Protein AF-A0A564XY63-F1 (afdb_monomer)

Mean predicted aligned error: 9.03 Å

Foldseek 3Di:
DDCPPQLAQAAQKWFWKWKFWPPPPVFTDTDTDIDGQPPCVVVVHDPCLSVVRGGDGAQDKDKDKDFPVVDDPSNCVVRVNPPDPDGMIMMIIHTHDIGGDDDLVRDDLVRLLVQLVVLLVQLVVCVVVVVLVRSLVSLVVNLNSCPVPCQQPNDPPDDPVSHDVSSVVSNLSSLLSNLVSLLSCLVDVDDPDDDDDDDPDDLLNSLVSSLVSLVVSCVRPVLPLSSLQSNLSSCVSVLVLVSSLVSLVSSLVSCVVVVHDSVVSVVVNVVSVVSVVVVVVVVVVVVVVVVVVVQVVCVVVCNHDPD

InterPro domains:
  IPR011990 Tetratricopeptide-like helical domain superfamily [G3DSA:1.25.40.10] (102-288)
  IPR011990 Tetratricopeptide-like helical domain superfamily [SSF48452] (103-254)
  IPR019734 Tetratricopeptide repeat [SM00028] (116-149)
  IPR019734 Tetratricopeptide repeat [SM00028] (225-258)
  IPR050754 Peptidyl-prolyl cis-trans isomerase FKBP4/5/8-like [PTHR46512] (87-283)

Nearest PDB structures (foldseek):
  8ffv-assembly1_D  TM=6.508E-01  e=4.184E-13  Homo sapiens
  1p5q-assembly1_A  TM=6.445E-01  e=3.095E-12  Homo sapiens
  1qz2-assembly1_C  TM=6.398E-01  e=1.156E-11  Homo sapiens
  1kt0-assembly1_A  TM=6.199E-01  e=7.450E-12  Homo sapiens
  1kt1-assembly1_A  TM=6.109E-01  e=1.214E-11  Saimiri boliviensis

Sequence (307 aa):
MRGVSSRVAEEFDNVMVKCAVTEPKCVTFDHNITFSVGYGNESGIPKFIDDGVIGLSPGSIKEITISINSLTADEKQFLCLEKTKESFATFVLELLQLRKLKEVWEMTEKEKISSARQCKCRGNSHLQEGKYPRALRAYKLGIQCLEGSVSVKPAKDVSISRIDPDAQQIYSNLLTNAALCLLKIASHPEKPATISTGKPVSTEKLMRHCINLCEKALELDQNNAKALYRMAQAHAQTKSYEYASLIGQKAVAVLKSKGLNPAAVEISISTWEEARRAAKREEYEHVHSAFLTRAIELRKQGRLFAN

Solvent-accessible surface area (backbone atoms only — not comparable to full-atom values): 16565 Å² total; per-residue (Å²): 142,87,77,78,73,70,70,40,40,45,78,65,20,38,37,34,32,37,42,32,47,67,33,53,80,90,41,87,38,79,47,80,46,74,46,37,34,82,44,23,67,84,75,72,39,54,66,68,61,30,65,60,45,55,66,41,33,65,76,39,74,48,78,48,76,46,54,53,83,79,52,53,72,68,50,27,56,74,61,59,47,76,85,60,89,64,63,54,36,31,35,39,39,31,31,69,43,75,44,72,68,78,54,65,89,77,45,52,74,70,51,25,47,52,50,24,49,51,21,42,53,55,15,49,52,29,48,74,72,65,41,32,71,61,14,31,52,31,15,50,54,19,41,59,39,46,61,86,30,49,37,52,56,55,58,96,91,48,73,76,85,52,51,35,70,66,45,33,50,50,48,38,49,25,30,37,51,31,25,50,26,42,54,49,42,66,77,53,65,70,77,83,73,94,67,89,88,75,79,83,78,53,63,64,62,48,30,52,52,24,36,52,29,17,50,59,29,36,76,77,37,79,76,40,39,66,27,34,38,52,32,14,51,33,30,41,76,66,69,38,23,69,62,13,36,56,38,30,52,53,19,37,54,41,25,51,76,70,76,42,88,36,61,74,55,54,53,50,33,52,54,34,54,50,52,45,53,50,53,52,46,53,52,50,50,50,52,49,52,53,50,52,53,50,51,53,52,33,38,78,69,62,73,45,75,79,132

pLDDT: mean 87.01, std 12.56, range [36.41, 98.06]

Organism: Hymenolepis diminuta (NCBI:txid6216)

Radius of gyration: 27.42 Å; Cα contacts (8 Å, |Δi|>4): 432; chains: 1; bounding box: 84×48×73 Å

Structure (mmCIF, N/CA/C/O backbone):
data_AF-A0A564XY63-F1
#
_entry.id   AF-A0A564XY63-F1
#
loop_
_atom_site.group_PDB
_atom_site.id
_atom_site.type_symbol
_atom_site.label_atom_id
_atom_site.label_alt_id
_atom_site.label_comp_id
_atom_site.label_asym_id
_atom_site.label_entity_id
_atom_site.label_seq_id
_atom_site.pdbx_PDB_ins_code
_atom_site.Cartn_x
_atom_site.Cartn_y
_atom_site.Cartn_z
_atom_site.occupancy
_atom_site.B_iso_or_equiv
_atom_site.auth_seq_id
_atom_site.auth_comp_id
_atom_site.auth_asym_id
_atom_site.auth_atom_id
_atom_site.pdbx_PDB_model_num
ATOM 1 N N . MET A 1 1 ? -9.163 -29.958 6.886 1.00 36.53 1 MET A N 1
ATOM 2 C CA . MET A 1 1 ? -8.565 -29.484 8.160 1.00 36.53 1 MET A CA 1
ATOM 3 C C . MET A 1 1 ? -7.909 -28.140 7.871 1.00 36.53 1 MET A C 1
ATOM 5 O O . MET A 1 1 ? -7.097 -28.120 6.969 1.00 36.53 1 MET A O 1
ATOM 9 N N . ARG A 1 2 ? -8.186 -26.991 8.482 1.00 38.53 2 ARG A N 1
ATOM 10 C CA . ARG A 1 2 ? -9.046 -26.537 9.583 1.00 38.53 2 ARG A CA 1
ATOM 11 C C . ARG A 1 2 ? -9.391 -25.073 9.266 1.00 38.53 2 ARG A C 1
ATOM 13 O O . ARG A 1 2 ? -8.603 -24.396 8.620 1.00 38.53 2 ARG A O 1
ATOM 20 N N . GLY A 1 3 ? -10.495 -24.595 9.809 1.00 36.41 3 GLY A N 1
ATOM 21 C CA . GLY A 1 3 ? -10.797 -23.174 9.923 1.00 36.41 3 GLY A CA 1
ATOM 22 C C . GLY A 1 3 ? -11.854 -23.014 10.996 1.00 36.41 3 GLY A C 1
ATOM 23 O O . GLY A 1 3 ? -12.955 -22.563 10.719 1.00 36.41 3 GLY A O 1
ATOM 24 N N . VAL A 1 4 ? -11.572 -23.513 12.205 1.00 42.34 4 VAL A N 1
ATOM 25 C CA . VAL A 1 4 ? -12.362 -23.108 13.370 1.00 42.34 4 VAL A CA 1
ATOM 26 C C . VAL A 1 4 ? -12.178 -21.601 13.423 1.00 42.34 4 VAL A C 1
ATOM 28 O O . VAL A 1 4 ? -11.060 -21.165 13.693 1.00 42.34 4 VAL A O 1
ATOM 31 N N . SER A 1 5 ? -13.224 -20.847 13.068 1.00 49.22 5 SER A N 1
ATOM 32 C CA . SER A 1 5 ? -13.285 -19.397 13.244 1.00 49.22 5 SER A CA 1
ATOM 33 C C . SER A 1 5 ? -12.622 -19.087 14.573 1.00 49.22 5 SER A C 1
ATOM 35 O O . SER A 1 5 ? -13.072 -19.588 15.611 1.00 49.22 5 SER A O 1
ATOM 37 N N . SER A 1 6 ? -11.501 -18.370 14.534 1.00 56.94 6 SER A N 1
ATOM 38 C CA . SER A 1 6 ? -10.774 -18.030 15.742 1.00 56.94 6 SER A CA 1
ATOM 39 C C . SER A 1 6 ? -11.778 -17.343 16.669 1.00 56.94 6 SER A C 1
ATOM 41 O O . SER A 1 6 ? -12.442 -16.377 16.298 1.00 56.94 6 SER A O 1
ATOM 43 N N . ARG A 1 7 ? -11.993 -17.901 17.866 1.00 74.12 7 ARG A N 1
ATOM 44 C CA . ARG A 1 7 ? -12.912 -17.307 18.854 1.00 74.12 7 ARG A CA 1
ATOM 45 C C . ARG A 1 7 ? -12.318 -16.050 19.492 1.00 74.12 7 ARG A C 1
ATOM 47 O O . ARG A 1 7 ? -12.871 -15.559 20.464 1.00 74.12 7 ARG A O 1
ATOM 54 N N . VAL A 1 8 ? -11.192 -15.567 18.974 1.00 88.00 8 VAL A N 1
ATOM 55 C CA . VAL A 1 8 ? -10.434 -14.442 19.503 1.00 88.00 8 VAL A CA 1
ATOM 56 C C . VAL A 1 8 ? -10.567 -13.233 18.592 1.00 88.00 8 VAL A C 1
ATOM 58 O O . VAL A 1 8 ? -10.684 -13.387 17.377 1.00 88.00 8 VAL A O 1
ATOM 61 N N . ALA A 1 9 ? -10.543 -12.042 19.175 1.00 86.25 9 ALA A N 1
ATOM 62 C CA . ALA A 1 9 ? -10.552 -10.790 18.440 1.00 86.25 9 ALA A CA 1
ATOM 63 C C . ALA A 1 9 ? -9.240 -10.606 17.662 1.00 86.25 9 ALA A C 1
ATOM 65 O O . ALA A 1 9 ? -8.145 -10.704 18.224 1.00 86.25 9 ALA A O 1
ATOM 66 N N . GLU A 1 10 ? -9.361 -10.338 16.368 1.00 85.38 10 GLU A N 1
ATOM 67 C CA . GLU A 1 10 ? -8.255 -10.047 15.461 1.00 85.38 10 GLU A CA 1
ATOM 68 C C . GLU A 1 10 ? -8.396 -8.627 14.905 1.00 85.38 10 GLU A C 1
ATOM 70 O O . GLU A 1 10 ? -9.447 -7.997 15.017 1.00 85.38 10 GLU A O 1
ATOM 75 N N . GLU A 1 11 ? -7.322 -8.107 14.309 1.00 81.50 11 GLU A N 1
ATOM 76 C CA . GLU A 1 11 ? -7.356 -6.814 13.620 1.00 81.50 11 GLU A CA 1
ATOM 77 C C . GLU A 1 11 ? -8.516 -6.791 12.603 1.00 81.50 11 GLU A C 1
ATOM 79 O O . GLU A 1 11 ? -8.729 -7.775 11.898 1.00 81.50 11 GLU A O 1
ATOM 84 N N . PHE A 1 12 ? -9.219 -5.659 12.499 1.00 78.06 12 PHE A N 1
ATOM 85 C CA . PHE A 1 12 ? -10.424 -5.411 11.687 1.00 78.06 12 PHE A CA 1
ATOM 86 C C . PHE A 1 12 ? -11.751 -5.968 12.215 1.00 78.06 12 PHE A C 1
ATOM 88 O O . PHE A 1 12 ? -12.797 -5.541 11.716 1.00 78.06 12 PHE A O 1
ATOM 95 N N . ASP A 1 13 ? -11.754 -6.840 13.224 1.00 86.81 13 ASP A N 1
ATOM 96 C CA . ASP A 1 13 ? -13.006 -7.298 13.826 1.00 86.81 13 ASP A CA 1
ATOM 97 C C . ASP A 1 13 ? -13.723 -6.159 14.552 1.00 86.81 13 ASP A C 1
ATOM 99 O O . ASP A 1 13 ? -13.096 -5.283 15.148 1.00 86.81 13 ASP A O 1
ATOM 103 N N . ASN A 1 14 ? -15.056 -6.183 14.537 1.00 88.69 14 ASN A N 1
ATOM 104 C CA . ASN A 1 14 ? -15.854 -5.226 15.293 1.00 88.69 14 ASN A CA 1
ATOM 105 C C . ASN A 1 14 ? -16.157 -5.800 16.674 1.00 88.69 14 ASN A C 1
ATOM 107 O O . ASN A 1 14 ? -16.779 -6.857 16.799 1.00 88.69 14 ASN A O 1
ATOM 111 N N . VAL A 1 15 ? -15.740 -5.088 17.713 1.00 92.19 15 VAL A N 1
ATOM 112 C CA . VAL A 1 15 ? -15.844 -5.529 19.104 1.00 92.19 15 VAL A CA 1
ATOM 113 C C . VAL A 1 15 ? -16.692 -4.570 19.924 1.00 92.19 15 VAL A C 1
ATOM 115 O O . VAL A 1 15 ? -16.730 -3.371 19.655 1.00 92.19 15 VAL A O 1
ATOM 118 N N . MET A 1 16 ? -17.369 -5.112 20.933 1.00 92.56 16 MET A N 1
ATOM 119 C CA . MET A 1 16 ? -17.963 -4.360 22.034 1.00 92.56 16 MET A CA 1
ATOM 120 C C . MET A 1 16 ? -17.256 -4.779 23.314 1.00 92.56 16 MET A C 1
ATOM 122 O O . MET A 1 16 ? -17.300 -5.952 23.684 1.00 92.56 16 MET A O 1
ATOM 126 N N . VAL A 1 17 ? -16.608 -3.827 23.970 1.00 93.69 17 VAL A N 1
ATOM 127 C CA . VAL A 1 17 ? -15.762 -4.063 25.138 1.00 93.69 17 VAL A CA 1
ATOM 128 C C . VAL A 1 17 ? -16.278 -3.214 26.281 1.00 93.69 17 VAL A C 1
ATOM 130 O O . VAL A 1 17 ? -16.475 -2.012 26.119 1.00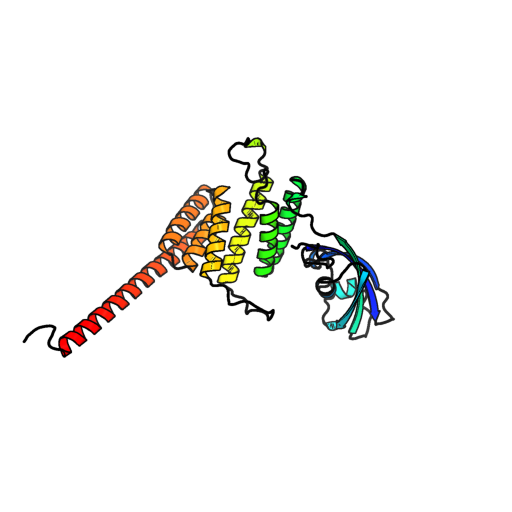 93.69 17 VAL A O 1
ATOM 133 N N . LYS A 1 18 ? -16.493 -3.835 27.435 1.00 92.94 18 LYS A N 1
ATOM 134 C CA . LYS A 1 18 ? -16.730 -3.122 28.681 1.00 92.94 18 LYS A CA 1
ATOM 135 C C . LYS A 1 18 ? -15.375 -2.755 29.272 1.00 92.94 18 LYS A C 1
ATOM 137 O O . LYS A 1 18 ? -14.547 -3.635 29.496 1.00 92.94 18 LYS A O 1
ATOM 142 N N . CYS A 1 19 ? -15.133 -1.467 29.468 1.00 92.00 19 CYS A N 1
ATOM 143 C CA . CYS A 1 19 ? -13.913 -0.961 30.082 1.00 92.00 19 CYS A CA 1
ATOM 144 C C . CYS A 1 19 ? -14.273 -0.325 31.420 1.00 92.00 19 CYS A C 1
ATOM 146 O O . CYS A 1 19 ? -15.050 0.633 31.453 1.00 92.00 19 CYS A O 1
ATOM 148 N N . ALA A 1 20 ? -13.707 -0.865 32.499 1.00 90.69 20 ALA A N 1
ATOM 149 C CA . ALA A 1 20 ? -13.912 -0.369 33.849 1.00 90.69 20 ALA A CA 1
ATOM 150 C C . ALA A 1 20 ? -12.583 -0.011 34.527 1.00 90.69 20 ALA A C 1
ATOM 152 O O . ALA A 1 20 ? -11.625 -0.777 34.450 1.00 90.69 20 ALA A O 1
ATOM 153 N N . VAL A 1 21 ? -12.523 1.130 35.216 1.00 89.88 21 VAL A N 1
ATOM 154 C CA . VAL A 1 21 ? -11.388 1.486 36.087 1.00 89.88 21 VAL A CA 1
ATOM 155 C C . VAL A 1 21 ? -11.566 0.797 37.435 1.00 89.88 21 VAL A C 1
ATOM 157 O O . VAL A 1 21 ? -12.570 1.014 38.112 1.00 89.88 21 VAL A O 1
ATOM 160 N N . THR A 1 22 ? -10.591 -0.016 37.839 1.00 86.00 22 THR A N 1
ATOM 161 C CA . THR A 1 22 ? -10.542 -0.614 39.184 1.00 86.00 22 THR A CA 1
ATOM 162 C C . THR A 1 22 ? -9.703 0.221 40.139 1.00 86.00 22 THR A C 1
ATOM 164 O O . THR A 1 22 ? -10.067 0.387 41.305 1.00 86.00 22 THR A O 1
ATOM 167 N N . GLU A 1 23 ? -8.609 0.797 39.643 1.00 82.50 23 GLU A N 1
ATOM 168 C CA . GLU A 1 23 ? -7.729 1.672 40.410 1.00 82.50 23 GLU A CA 1
ATOM 169 C C . GLU A 1 23 ? -7.347 2.904 39.579 1.00 82.50 23 GLU A C 1
ATOM 171 O O . GLU A 1 23 ? -7.013 2.757 38.404 1.00 82.50 23 GLU A O 1
ATOM 176 N N . PRO A 1 24 ? -7.363 4.116 40.156 1.00 78.19 24 PRO A N 1
ATOM 177 C CA . PRO A 1 24 ? -7.664 4.416 41.555 1.00 78.19 24 PRO A CA 1
ATOM 178 C C . PRO A 1 24 ? -9.169 4.454 41.867 1.00 78.19 24 PRO A C 1
ATOM 180 O O . PRO A 1 24 ? -9.964 4.960 41.082 1.00 78.19 24 PRO A O 1
ATOM 183 N N . LYS A 1 25 ? -9.558 4.000 43.071 1.00 77.19 25 LYS A N 1
ATOM 184 C CA . LYS A 1 25 ? -10.970 3.918 43.527 1.00 77.19 25 LYS A CA 1
ATOM 185 C C . LYS A 1 25 ? -11.726 5.255 43.534 1.00 77.19 25 LYS A C 1
ATOM 187 O O . LYS A 1 25 ? -12.941 5.272 43.701 1.00 77.19 25 LYS A O 1
ATOM 192 N N . CYS A 1 26 ? -11.015 6.377 43.421 1.00 71.62 26 CYS A N 1
ATOM 193 C CA . CYS A 1 26 ? -11.600 7.714 43.347 1.00 71.62 26 CYS A CA 1
ATOM 194 C C . CYS A 1 26 ? -12.166 8.057 41.960 1.00 71.62 26 CYS A C 1
ATOM 196 O O . CYS A 1 26 ? -12.882 9.050 41.836 1.00 71.62 26 CYS A O 1
ATOM 198 N N . VAL A 1 27 ? -11.866 7.252 40.936 1.00 77.19 27 VAL A N 1
ATOM 199 C CA . VAL A 1 27 ? -12.405 7.399 39.584 1.00 77.19 27 VAL A CA 1
ATOM 200 C C . VAL A 1 27 ? -13.416 6.297 39.332 1.00 77.19 27 VAL A C 1
ATOM 202 O O . VAL A 1 27 ? -13.161 5.126 39.595 1.00 77.19 27 VAL A O 1
ATOM 205 N N . THR A 1 28 ? -14.568 6.685 38.794 1.00 77.31 28 THR A N 1
ATOM 206 C CA . THR A 1 28 ? -15.557 5.744 38.276 1.00 77.31 28 THR A CA 1
ATOM 207 C C . THR A 1 28 ? -15.629 5.940 36.774 1.00 77.31 28 THR A C 1
ATOM 209 O O . THR A 1 28 ? -16.020 6.993 36.281 1.00 77.31 28 THR A O 1
ATOM 212 N N . PHE A 1 29 ? -15.181 4.928 36.050 1.00 83.00 29 PHE A N 1
ATOM 213 C CA . PHE A 1 29 ? -15.332 4.827 34.610 1.00 83.00 29 PHE A CA 1
ATOM 214 C C . PHE A 1 29 ? -15.791 3.399 34.361 1.00 83.00 29 PHE A C 1
ATOM 216 O O . PHE A 1 29 ? -15.066 2.473 34.710 1.00 83.00 29 PHE A O 1
ATOM 223 N N . ASP A 1 30 ? -17.009 3.235 33.853 1.00 88.31 30 ASP A N 1
ATOM 224 C CA . ASP A 1 30 ? -17.577 1.947 33.452 1.00 88.31 30 ASP A CA 1
ATOM 225 C C . ASP A 1 30 ? -18.432 2.188 32.204 1.00 88.31 30 ASP A C 1
ATOM 227 O O . ASP A 1 30 ? -19.567 2.668 32.286 1.00 88.31 30 ASP A O 1
ATOM 231 N N . HIS A 1 31 ? -17.850 1.919 31.035 1.00 89.88 31 HIS A N 1
ATOM 232 C CA . HIS A 1 31 ? -18.503 2.165 29.755 1.00 89.88 31 HIS A CA 1
ATOM 233 C C . HIS A 1 31 ? -18.317 1.010 28.775 1.00 89.88 31 HIS A C 1
ATOM 235 O O . HIS A 1 31 ? -17.252 0.397 28.674 1.00 89.88 31 HIS A O 1
ATOM 241 N N . ASN A 1 32 ? -19.368 0.775 27.987 1.00 92.56 32 ASN A N 1
ATOM 242 C CA . ASN A 1 32 ? -19.334 -0.120 26.838 1.00 92.56 32 ASN A CA 1
ATOM 243 C C . ASN A 1 32 ? -18.861 0.660 25.612 1.00 92.56 32 ASN A C 1
ATOM 245 O O . ASN A 1 32 ? -19.496 1.629 25.197 1.00 92.56 32 ASN A O 1
ATOM 249 N N . ILE A 1 33 ? -17.763 0.213 25.020 1.00 92.12 33 ILE A N 1
ATOM 250 C CA . ILE A 1 33 ? -17.091 0.867 23.904 1.00 92.12 33 ILE A CA 1
ATOM 251 C C . ILE A 1 33 ? -17.162 -0.064 22.694 1.00 92.12 33 ILE A C 1
ATOM 253 O O . ILE A 1 33 ? -16.825 -1.245 22.791 1.00 92.12 33 ILE A O 1
ATOM 257 N N . THR A 1 34 ? -17.596 0.455 21.545 1.00 91.38 34 THR A N 1
ATOM 258 C CA . THR A 1 34 ? -17.665 -0.305 20.288 1.00 91.38 34 THR A CA 1
ATOM 259 C C . THR A 1 34 ? -16.707 0.252 19.254 1.00 91.38 34 THR A C 1
ATOM 261 O O . THR A 1 34 ? -16.783 1.440 18.947 1.00 91.38 34 THR A O 1
ATOM 264 N N . PHE A 1 35 ? -15.851 -0.595 18.685 1.00 91.31 35 PHE A N 1
ATOM 265 C CA . PHE A 1 35 ? -14.865 -0.173 17.688 1.00 91.31 35 PHE A CA 1
ATOM 266 C C . PHE A 1 35 ? -14.350 -1.328 16.831 1.00 91.31 35 PHE A C 1
ATOM 268 O O . PHE A 1 35 ? -14.623 -2.495 17.115 1.00 91.31 35 PHE A O 1
ATOM 275 N N . SER A 1 36 ? -13.608 -0.998 15.770 1.00 88.19 36 SER A N 1
ATOM 276 C CA . SER A 1 36 ? -12.866 -1.985 14.982 1.00 88.19 36 SER A CA 1
ATOM 277 C C . SER A 1 36 ? -11.455 -2.151 15.548 1.00 88.19 36 SER A C 1
ATOM 279 O O . SER A 1 36 ? -10.708 -1.175 15.621 1.00 88.19 36 SER A O 1
ATOM 281 N N . VAL A 1 37 ? -11.077 -3.375 15.903 1.00 88.50 37 VAL A N 1
ATOM 282 C CA . VAL A 1 37 ? -9.763 -3.695 16.481 1.00 88.50 37 VAL A CA 1
ATOM 283 C C . VAL A 1 37 ? -8.633 -3.310 15.518 1.00 88.50 37 VAL A C 1
ATOM 285 O O . VAL A 1 37 ? -8.710 -3.564 14.315 1.00 88.50 37 VAL A O 1
ATOM 288 N N . GLY A 1 38 ? -7.577 -2.692 16.039 1.00 81.94 38 GLY A N 1
ATOM 289 C CA . GLY A 1 38 ? -6.465 -2.079 15.308 1.00 81.94 38 GLY A CA 1
ATOM 290 C C . GLY A 1 38 ? -6.734 -0.656 14.807 1.00 81.94 38 GLY A C 1
ATOM 291 O O . GLY A 1 38 ? -5.821 -0.016 14.277 1.00 81.94 38 GLY A O 1
ATOM 292 N N . TYR A 1 39 ? -7.970 -0.169 14.956 1.00 82.12 39 TYR A N 1
ATOM 293 C CA . TYR A 1 39 ? -8.439 1.139 14.492 1.00 82.12 39 TYR A CA 1
ATOM 294 C C . TYR A 1 39 ? -9.134 1.934 15.605 1.00 82.12 39 TYR A C 1
ATOM 296 O O . TYR A 1 39 ? -9.927 2.831 15.316 1.00 82.12 39 TYR A O 1
ATOM 304 N N . GLY A 1 40 ? -8.825 1.654 16.878 1.00 79.94 40 GLY A N 1
ATOM 305 C CA . GLY A 1 40 ? -9.403 2.364 18.025 1.00 79.94 40 GLY A CA 1
ATOM 306 C C . GLY A 1 40 ? -9.215 3.883 17.944 1.00 79.94 40 GLY A C 1
ATOM 307 O O . GLY A 1 40 ? -10.131 4.640 18.265 1.00 79.94 40 GLY A O 1
ATOM 308 N N . ASN A 1 41 ? -8.089 4.332 17.383 1.00 79.19 41 ASN A N 1
ATOM 309 C CA . ASN A 1 41 ? -7.801 5.749 17.151 1.00 79.19 41 ASN A CA 1
ATOM 310 C C . ASN A 1 41 ? -8.887 6.470 16.326 1.00 79.19 41 ASN A C 1
ATOM 312 O O . ASN A 1 41 ? -9.147 7.641 16.580 1.00 79.19 41 ASN A O 1
ATOM 316 N N . GLU A 1 42 ? -9.542 5.798 15.365 1.00 77.94 42 GLU A N 1
ATOM 317 C CA . GLU A 1 42 ? -10.627 6.401 14.563 1.00 77.94 42 GLU A CA 1
ATOM 318 C C . GLU A 1 42 ? -11.840 6.769 15.425 1.00 77.94 42 GLU A C 1
ATOM 320 O O . GLU A 1 42 ? -12.604 7.668 15.086 1.00 77.94 42 GLU A O 1
ATOM 325 N N . SER A 1 43 ? -12.018 6.055 16.537 1.00 80.00 43 SER A N 1
ATOM 326 C CA . SER A 1 43 ? -13.111 6.238 17.493 1.00 80.00 43 SER A CA 1
ATOM 327 C C . SER A 1 43 ? -12.668 7.003 18.747 1.00 80.00 43 SER A C 1
ATOM 329 O O . SER A 1 43 ? -13.407 7.035 19.725 1.00 80.00 43 SER A O 1
ATOM 331 N N . GLY A 1 44 ? -11.461 7.589 18.742 1.00 82.12 44 GLY A N 1
ATOM 332 C CA . GLY A 1 44 ? -10.889 8.280 19.904 1.00 82.12 44 GLY A CA 1
ATOM 333 C C . GLY A 1 44 ? -10.545 7.348 21.069 1.00 82.12 44 GLY A C 1
ATOM 334 O O . GLY A 1 44 ? -10.462 7.793 22.210 1.00 82.12 44 GLY A O 1
ATOM 335 N N . ILE A 1 45 ? -10.379 6.051 20.802 1.00 87.44 45 ILE A N 1
ATOM 336 C CA . ILE A 1 45 ? -10.137 5.050 21.839 1.00 87.44 45 ILE A CA 1
ATOM 337 C C . ILE A 1 45 ? -8.638 4.972 22.125 1.00 87.44 45 ILE A C 1
ATOM 339 O O . ILE A 1 45 ? -7.857 4.789 21.185 1.00 87.44 45 ILE A O 1
ATOM 343 N N . PRO A 1 46 ? -8.234 5.052 23.406 1.00 88.81 46 PRO A N 1
ATOM 344 C CA . PRO A 1 46 ? -6.843 4.924 23.801 1.00 88.81 46 PRO A CA 1
ATOM 345 C C . PRO A 1 46 ? -6.186 3.646 23.275 1.00 88.81 46 PRO A C 1
ATOM 347 O O . PRO A 1 46 ? -6.752 2.550 23.339 1.00 88.81 46 PRO A O 1
ATOM 350 N N . LYS A 1 47 ? -4.933 3.769 22.829 1.00 86.88 47 LYS A N 1
ATOM 351 C CA . LYS A 1 47 ? -4.200 2.678 22.167 1.00 86.88 47 LYS A CA 1
ATOM 352 C C . LYS A 1 47 ? -4.090 1.408 23.020 1.00 86.88 47 LYS A C 1
ATOM 354 O O . LYS A 1 47 ? -4.133 0.306 22.485 1.00 86.88 47 LYS A O 1
ATOM 359 N N . PHE A 1 48 ? -3.970 1.543 24.341 1.00 88.94 48 PHE A N 1
ATOM 360 C CA . PHE A 1 48 ? -3.863 0.389 25.240 1.00 88.94 48 PHE A CA 1
ATOM 361 C C . PHE A 1 48 ? -5.151 -0.448 25.299 1.00 88.94 48 PHE A C 1
ATOM 363 O O . PHE A 1 48 ? -5.070 -1.651 25.538 1.00 88.94 48 PHE A O 1
ATOM 370 N N . ILE A 1 49 ? -6.321 0.164 25.072 1.00 90.75 49 ILE A N 1
ATOM 371 C CA . ILE A 1 49 ? -7.597 -0.558 24.986 1.00 90.75 49 ILE A CA 1
ATOM 372 C C . ILE A 1 49 ? -7.629 -1.349 23.681 1.00 90.75 49 ILE A C 1
ATOM 374 O O . ILE A 1 49 ? -7.946 -2.534 23.691 1.00 90.75 49 ILE A O 1
ATOM 378 N N . ASP A 1 50 ? -7.235 -0.716 22.575 1.00 90.12 50 ASP A N 1
ATOM 379 C CA . ASP A 1 50 ? -7.192 -1.350 21.256 1.00 90.12 50 ASP A CA 1
ATOM 380 C C . ASP A 1 50 ? -6.218 -2.545 21.219 1.00 90.12 50 ASP A C 1
ATOM 382 O O . ASP A 1 50 ? -6.616 -3.682 20.956 1.00 90.12 50 ASP A O 1
ATOM 386 N N . ASP A 1 51 ? -4.961 -2.322 21.618 1.00 88.19 51 ASP A N 1
ATOM 387 C CA . ASP A 1 51 ? -3.937 -3.372 21.727 1.00 88.19 51 ASP A CA 1
ATOM 388 C C . ASP A 1 51 ? -4.320 -4.435 22.781 1.00 88.19 51 ASP A C 1
ATOM 390 O O . ASP A 1 51 ? -3.966 -5.612 22.669 1.00 88.19 51 ASP A O 1
ATOM 394 N N . GLY A 1 52 ? -5.056 -4.028 23.819 1.00 88.31 52 GLY A N 1
ATOM 395 C CA . GLY A 1 52 ? -5.519 -4.884 24.904 1.00 88.31 52 GLY A CA 1
ATOM 396 C C . GLY A 1 52 ? -6.496 -5.963 24.447 1.00 88.31 52 GLY A C 1
ATOM 397 O O . GLY A 1 52 ? -6.431 -7.083 24.960 1.00 88.31 52 GLY A O 1
ATOM 398 N N . VAL A 1 53 ? -7.348 -5.642 23.474 1.00 90.75 53 VAL A N 1
ATOM 399 C CA . VAL A 1 53 ? -8.443 -6.505 23.009 1.00 90.75 53 VAL A CA 1
ATOM 400 C C . VAL A 1 53 ? -7.977 -7.573 22.024 1.00 90.75 53 VAL A C 1
ATOM 402 O O . VAL A 1 53 ? -8.595 -8.634 21.936 1.00 90.75 53 VAL A O 1
ATOM 405 N N . ILE A 1 54 ? -6.859 -7.347 21.332 1.00 88.50 54 ILE A N 1
ATOM 406 C CA . ILE A 1 54 ? -6.280 -8.327 20.407 1.00 88.50 54 ILE A CA 1
ATOM 407 C C . ILE A 1 54 ? -6.006 -9.646 21.148 1.00 88.50 54 ILE A C 1
ATOM 409 O O . ILE A 1 54 ? -5.303 -9.685 22.160 1.00 88.50 54 ILE A O 1
ATOM 413 N N . GLY A 1 55 ? -6.555 -10.746 20.627 1.00 86.62 55 GLY A N 1
ATOM 414 C CA . GLY A 1 55 ? -6.408 -12.086 21.197 1.00 86.62 55 GLY A CA 1
ATOM 415 C C . GLY A 1 55 ? -7.423 -12.456 22.286 1.00 86.62 55 GLY A C 1
ATOM 416 O O . GLY A 1 55 ? -7.391 -13.592 22.760 1.00 86.62 55 GLY A O 1
ATOM 417 N N . LEU A 1 56 ? -8.340 -11.560 22.674 1.00 89.38 56 LEU A N 1
ATOM 418 C CA . LEU A 1 56 ? -9.382 -11.861 23.664 1.00 89.38 56 LEU A CA 1
ATOM 419 C C . LEU A 1 56 ? -10.541 -12.658 23.076 1.00 89.38 56 LEU A C 1
ATOM 421 O O . LEU A 1 56 ? -10.964 -12.416 21.949 1.00 89.38 56 LEU A O 1
ATOM 425 N N . SER A 1 57 ? -11.083 -13.583 23.869 1.00 90.94 57 SER A N 1
ATOM 426 C CA . SER A 1 57 ? -12.311 -14.318 23.538 1.00 90.94 57 SER A CA 1
ATOM 427 C C . SER A 1 57 ? -13.545 -13.632 24.140 1.00 90.94 57 SER A C 1
ATOM 429 O O . SER A 1 57 ? -13.425 -12.989 25.184 1.00 90.94 57 SER A O 1
ATOM 431 N N . PRO A 1 58 ? -14.741 -13.755 23.542 1.00 91.19 58 PRO A N 1
ATOM 432 C CA . PRO A 1 58 ? -15.971 -13.246 24.147 1.00 91.19 58 PRO A CA 1
ATOM 433 C C . PRO A 1 58 ? -16.173 -13.784 25.570 1.00 91.19 58 PRO A C 1
ATOM 435 O O . PRO A 1 58 ? -15.993 -14.978 25.807 1.00 91.19 58 PRO A O 1
ATOM 438 N N . GLY A 1 59 ? -16.519 -12.903 26.507 1.00 87.56 59 GLY A N 1
ATOM 439 C CA . GLY A 1 59 ? -16.650 -13.188 27.938 1.00 87.56 59 GLY A CA 1
ATOM 440 C C . GLY A 1 59 ? -15.323 -13.291 28.699 1.00 87.56 59 GLY A C 1
ATOM 441 O O . GLY A 1 59 ? -15.336 -13.516 29.905 1.00 87.56 59 GLY A O 1
ATOM 442 N N . SER A 1 60 ? -14.174 -13.148 28.027 1.00 90.38 60 SER A N 1
ATOM 443 C CA . SER A 1 60 ? -12.883 -13.074 28.718 1.00 90.38 60 SER A CA 1
ATOM 444 C C . SER A 1 60 ? -12.622 -11.670 29.253 1.00 90.38 60 SER A C 1
ATOM 446 O O . SER A 1 60 ? -13.016 -10.669 28.648 1.00 90.38 60 SER A O 1
ATOM 448 N N . ILE A 1 61 ? -11.934 -11.633 30.391 1.00 91.38 61 ILE A N 1
ATOM 449 C CA . ILE A 1 61 ? -11.561 -10.421 31.107 1.00 91.38 61 ILE A CA 1
ATOM 450 C C . ILE A 1 61 ? -10.039 -10.292 31.071 1.00 91.38 61 ILE A C 1
ATOM 452 O O . ILE A 1 61 ? -9.321 -11.279 31.251 1.00 91.38 61 ILE A O 1
ATOM 456 N N . LYS A 1 62 ? -9.543 -9.077 30.853 1.00 92.81 62 LYS A N 1
ATOM 457 C CA . LYS A 1 62 ? -8.122 -8.744 30.897 1.00 92.81 62 LYS A CA 1
ATOM 458 C C . LYS A 1 62 ? -7.905 -7.493 31.719 1.00 92.81 62 LYS A C 1
ATOM 460 O O . LYS A 1 62 ? -8.504 -6.456 31.454 1.00 92.81 62 LYS A O 1
ATOM 465 N N . GLU A 1 63 ? -7.010 -7.600 32.683 1.00 92.50 63 GLU A N 1
ATOM 466 C CA . GLU A 1 63 ? -6.576 -6.476 33.496 1.00 92.50 63 GLU A CA 1
ATOM 467 C C . GLU A 1 63 ? -5.317 -5.847 32.888 1.00 92.50 63 GLU A C 1
ATOM 469 O O . GLU A 1 63 ? -4.398 -6.553 32.461 1.00 92.50 63 GLU A O 1
ATOM 474 N N . ILE A 1 64 ? -5.294 -4.520 32.791 1.00 91.81 64 ILE A N 1
ATOM 475 C CA . ILE A 1 64 ? -4.191 -3.746 32.223 1.00 91.81 64 ILE A CA 1
ATOM 476 C C . ILE A 1 64 ? -3.887 -2.576 33.150 1.00 91.81 64 ILE A C 1
ATOM 478 O O . ILE A 1 64 ? -4.736 -1.716 33.377 1.00 91.81 64 ILE A O 1
ATOM 482 N N . THR A 1 65 ? -2.648 -2.505 33.625 1.00 91.12 65 THR A N 1
ATOM 483 C CA . THR A 1 65 ? -2.140 -1.364 34.390 1.00 91.12 65 THR A CA 1
ATOM 484 C C . THR A 1 65 ? -1.298 -0.471 33.489 1.00 91.12 65 THR A C 1
ATOM 486 O O . THR A 1 65 ? -0.386 -0.942 32.806 1.00 91.12 65 THR A O 1
ATOM 489 N N . ILE A 1 66 ? -1.588 0.828 33.493 1.00 89.81 66 ILE A N 1
ATOM 490 C CA . ILE A 1 66 ? -0.876 1.834 32.701 1.00 89.81 66 ILE A CA 1
ATOM 491 C C . ILE A 1 66 ? -0.398 2.989 33.575 1.00 89.81 66 ILE A C 1
ATOM 493 O O . ILE A 1 66 ? -0.985 3.302 34.611 1.00 89.81 66 ILE A O 1
ATOM 497 N N . SER A 1 67 ? 0.665 3.663 33.135 1.00 89.31 67 SER A N 1
ATOM 498 C CA . SER A 1 67 ? 1.077 4.926 33.746 1.00 89.31 67 SER A CA 1
ATOM 499 C C . SER A 1 67 ? 0.232 6.073 33.199 1.00 89.31 67 SER A C 1
ATOM 501 O O . SER A 1 67 ? 0.217 6.316 31.990 1.00 89.31 67 SER A O 1
ATOM 503 N N . ILE A 1 68 ? -0.411 6.830 34.089 1.00 85.56 68 ILE A N 1
ATOM 504 C CA . ILE A 1 68 ? -1.272 7.968 33.727 1.00 85.56 68 ILE A CA 1
ATOM 505 C C . ILE A 1 68 ? -0.464 9.061 33.007 1.00 85.56 68 ILE A C 1
ATOM 507 O O . ILE A 1 68 ? -0.981 9.769 32.143 1.00 85.56 68 ILE A O 1
ATOM 511 N N . ASN A 1 69 ? 0.835 9.165 33.293 1.00 85.31 69 ASN A N 1
ATOM 512 C CA . ASN A 1 69 ? 1.732 10.136 32.663 1.00 85.31 69 ASN A CA 1
ATOM 513 C C . ASN A 1 69 ? 1.982 9.865 31.173 1.00 85.31 69 ASN A C 1
ATOM 515 O O . ASN A 1 69 ? 2.371 10.782 30.457 1.00 85.31 69 ASN A O 1
ATOM 519 N N . SER A 1 70 ? 1.759 8.632 30.709 1.00 85.56 70 SER A N 1
ATOM 520 C CA . SER A 1 70 ? 1.926 8.259 29.298 1.00 85.56 70 SER A CA 1
ATOM 521 C C . SER A 1 70 ? 0.724 8.617 28.416 1.00 85.56 70 SER A C 1
ATOM 523 O O . SER A 1 70 ? 0.840 8.568 27.194 1.00 85.56 70 SER A O 1
ATOM 525 N N . LEU A 1 71 ? -0.408 8.987 29.027 1.00 84.94 71 LEU A N 1
ATOM 526 C CA . LEU A 1 71 ? -1.640 9.345 28.330 1.00 84.94 71 LEU A CA 1
ATOM 527 C C . LEU A 1 71 ? -1.643 10.810 27.886 1.00 84.94 71 LEU A C 1
ATOM 529 O O . LEU A 1 71 ? -1.186 11.708 28.604 1.00 84.94 71 LEU A O 1
ATOM 533 N N . THR A 1 72 ? -2.236 11.050 26.723 1.00 86.00 72 THR A N 1
ATOM 534 C CA . THR A 1 72 ? -2.550 12.386 26.203 1.00 86.00 72 THR A CA 1
ATOM 535 C C . THR A 1 72 ? -3.667 13.066 27.008 1.00 86.00 72 THR A C 1
ATOM 537 O O . THR A 1 72 ? -4.364 12.425 27.796 1.00 86.00 72 THR A O 1
ATOM 540 N N . ALA A 1 73 ? -3.840 14.383 26.843 1.00 84.62 73 ALA A N 1
ATOM 541 C CA . ALA A 1 73 ? -4.902 15.128 27.528 1.00 84.62 73 ALA A CA 1
ATOM 542 C C . ALA A 1 73 ? -6.301 14.589 27.172 1.00 84.62 73 ALA A C 1
ATOM 544 O O . ALA A 1 73 ? -7.102 14.341 28.070 1.00 84.62 73 ALA A O 1
ATOM 545 N N . ASP A 1 74 ? -6.538 14.309 25.890 1.00 84.94 74 ASP A N 1
ATOM 546 C CA . ASP A 1 74 ? -7.814 13.786 25.395 1.00 84.94 74 ASP A CA 1
ATOM 547 C C . ASP A 1 74 ? -8.114 12.387 25.956 1.00 84.94 74 ASP A C 1
ATOM 549 O O . ASP A 1 74 ? -9.236 12.103 26.367 1.00 84.94 74 ASP A O 1
ATOM 553 N N . GLU A 1 75 ? -7.104 11.514 26.059 1.00 85.94 75 GLU A N 1
ATOM 554 C CA . GLU A 1 75 ? -7.263 10.187 26.671 1.00 85.94 75 GLU A CA 1
ATOM 555 C C . GLU A 1 75 ? -7.539 10.282 28.179 1.00 85.94 75 GLU A C 1
ATOM 557 O O . GLU A 1 75 ? -8.327 9.503 28.717 1.00 85.94 75 GLU A O 1
ATOM 562 N N . LYS A 1 76 ? -6.926 11.246 28.880 1.00 84.94 76 LYS A N 1
ATOM 563 C CA . LYS A 1 76 ? -7.211 11.493 30.304 1.00 84.94 76 LYS A CA 1
ATOM 564 C C . LYS A 1 76 ? -8.638 11.984 30.513 1.00 84.94 76 LYS A C 1
ATOM 566 O O . LYS A 1 76 ? -9.277 11.549 31.472 1.00 84.94 76 LYS A O 1
ATOM 571 N N . GLN A 1 77 ? -9.132 12.847 29.627 1.00 85.69 77 GLN A N 1
ATOM 572 C CA . GLN A 1 77 ? -10.520 13.297 29.633 1.00 85.69 77 GLN A CA 1
ATOM 573 C C . GLN A 1 77 ? -11.470 12.128 29.358 1.00 85.69 77 GLN A C 1
ATOM 575 O O . GLN A 1 77 ? -12.410 11.907 30.122 1.00 85.69 77 GLN A O 1
ATOM 580 N N . PHE A 1 78 ? -11.178 11.335 28.322 1.00 84.88 78 PHE A N 1
ATOM 581 C CA . PHE A 1 78 ? -11.957 10.155 27.951 1.00 84.88 78 PHE A CA 1
ATOM 582 C C . PHE A 1 78 ? -12.106 9.180 29.125 1.00 84.88 78 PHE A C 1
ATOM 584 O O . PHE A 1 78 ? -13.208 8.722 29.393 1.00 84.88 78 PHE A O 1
ATOM 591 N N . LEU A 1 79 ? -11.026 8.910 29.865 1.00 83.75 79 LEU A N 1
ATOM 592 C CA . LEU A 1 79 ? -11.007 7.961 30.988 1.00 83.75 79 LEU A CA 1
ATOM 593 C C . LEU A 1 79 ? -11.392 8.582 32.343 1.00 83.75 79 LEU A C 1
ATOM 595 O O . LEU A 1 79 ? -11.288 7.912 33.370 1.00 83.75 79 LEU A O 1
ATOM 599 N N . CYS A 1 80 ? -11.796 9.857 32.375 1.00 83.56 80 CYS A N 1
ATOM 600 C CA . CYS A 1 80 ? -12.110 10.601 33.604 1.00 83.56 80 CYS A CA 1
ATOM 601 C C . CYS A 1 80 ? -10.953 10.657 34.632 1.00 83.56 80 CYS A C 1
ATOM 603 O O . CYS A 1 80 ? -11.182 10.707 35.841 1.00 83.56 80 CYS A O 1
ATOM 605 N N . LEU A 1 81 ? -9.697 10.690 34.167 1.00 81.81 81 LEU A N 1
ATOM 606 C CA . LEU A 1 81 ? -8.487 10.668 35.009 1.00 81.81 81 LEU A CA 1
ATOM 607 C C . LEU A 1 81 ? -7.913 12.056 35.346 1.00 81.81 81 LEU A C 1
ATOM 609 O O . LEU A 1 81 ? -6.923 12.148 36.074 1.00 81.81 81 LEU A O 1
ATOM 613 N N . GLU A 1 82 ? -8.507 13.140 34.839 1.00 75.94 82 GLU A N 1
ATOM 614 C CA . GLU A 1 82 ? -7.962 14.511 34.913 1.00 75.94 82 GLU A CA 1
ATOM 615 C C . GLU A 1 82 ? -7.642 14.997 36.333 1.00 75.94 82 GLU A C 1
ATOM 617 O O . GLU A 1 82 ? -6.703 15.762 36.539 1.00 75.94 82 GLU A O 1
ATOM 622 N N . LYS A 1 83 ? -8.437 14.570 37.318 1.00 72.75 83 LYS A N 1
ATOM 623 C CA . LYS A 1 83 ? -8.374 15.072 38.700 1.00 72.75 83 LYS A CA 1
ATOM 624 C C . LYS A 1 83 ? -7.561 14.176 39.635 1.00 72.75 83 LYS A C 1
ATOM 626 O O . LYS A 1 83 ? -7.458 14.472 40.825 1.00 72.75 83 LYS A O 1
ATOM 631 N N . THR A 1 84 ? -7.019 13.070 39.130 1.00 74.75 84 THR A N 1
ATOM 632 C CA . THR A 1 84 ? -6.292 12.109 39.965 1.00 74.75 84 THR A CA 1
ATOM 633 C C . THR A 1 84 ? -4.870 12.592 40.241 1.00 74.75 84 THR A C 1
ATOM 635 O O . THR A 1 84 ? -4.222 13.183 39.381 1.00 74.75 84 THR A O 1
ATOM 638 N N . LYS A 1 85 ? -4.375 12.339 41.457 1.00 77.88 85 LYS A N 1
ATOM 639 C CA . LYS A 1 85 ? -2.960 12.550 41.823 1.00 77.88 85 LYS A CA 1
ATOM 640 C C . LYS A 1 85 ? -2.123 11.275 41.683 1.00 77.88 85 LYS A C 1
ATOM 642 O O . LYS A 1 85 ? -0.952 11.257 42.049 1.00 77.88 85 LYS A O 1
ATOM 647 N N . GLU A 1 86 ? -2.749 10.209 41.206 1.00 80.12 86 GLU A N 1
ATOM 648 C CA . GLU A 1 86 ? -2.163 8.881 41.132 1.00 80.12 86 GLU A CA 1
ATOM 649 C C . GLU A 1 86 ? -1.263 8.771 39.904 1.00 80.12 86 GLU A C 1
ATOM 651 O O . GLU A 1 86 ? -1.468 9.441 38.892 1.00 80.12 86 GLU A O 1
ATOM 656 N N . SER A 1 87 ? -0.227 7.941 40.002 1.00 85.50 87 SER A N 1
ATOM 657 C CA . SER A 1 87 ? 0.739 7.758 38.907 1.00 85.50 87 SER A CA 1
ATOM 658 C C . SER A 1 87 ? 0.368 6.609 37.965 1.00 85.50 87 SER A C 1
ATOM 660 O O . SER A 1 87 ? 0.826 6.572 36.817 1.00 85.50 87 SER A O 1
ATOM 662 N N . PHE A 1 88 ? -0.471 5.685 38.436 1.00 87.69 88 PHE A N 1
ATOM 663 C CA . PHE A 1 88 ? -0.897 4.492 37.714 1.00 87.69 88 PHE A CA 1
ATOM 664 C C . PHE A 1 88 ? -2.411 4.321 37.806 1.00 87.69 88 PHE A C 1
ATOM 666 O O . PHE A 1 88 ? -3.029 4.730 38.787 1.00 87.69 88 PHE A O 1
ATOM 673 N N . ALA A 1 89 ? -2.986 3.717 36.771 1.00 88.31 89 ALA A N 1
ATOM 674 C CA . ALA A 1 89 ? -4.378 3.304 36.747 1.00 88.31 89 ALA A CA 1
ATOM 675 C C . ALA A 1 89 ? -4.487 1.874 36.215 1.00 88.31 89 ALA A C 1
ATOM 677 O O . ALA A 1 89 ? -3.775 1.497 35.277 1.00 88.31 89 ALA A O 1
ATOM 678 N N . THR A 1 90 ? -5.385 1.101 36.814 1.00 90.31 90 THR A N 1
ATOM 679 C CA . THR A 1 90 ? -5.678 -0.283 36.451 1.00 90.31 90 THR A CA 1
ATOM 680 C C . THR A 1 90 ? -7.074 -0.356 35.848 1.00 90.31 90 THR A C 1
ATOM 682 O O . THR A 1 90 ? -8.045 0.164 36.402 1.00 90.31 90 THR A O 1
ATOM 685 N N . PHE A 1 91 ? -7.147 -0.986 34.681 1.00 90.62 91 PHE A N 1
ATOM 686 C CA . PHE A 1 91 ? -8.349 -1.134 33.877 1.00 90.62 91 PHE A CA 1
ATOM 687 C C . PHE A 1 91 ? -8.676 -2.601 33.701 1.00 90.62 91 PHE A C 1
ATOM 689 O O . PHE A 1 91 ? -7.796 -3.418 33.440 1.00 90.62 91 PHE A O 1
ATOM 696 N N . VAL A 1 92 ? -9.960 -2.910 33.748 1.00 92.50 92 VAL A N 1
ATOM 697 C CA . VAL A 1 92 ? -10.502 -4.218 33.425 1.00 92.50 92 VAL A CA 1
ATOM 698 C C . VAL A 1 92 ? -11.253 -4.101 32.106 1.00 92.50 92 VAL A C 1
ATOM 700 O O . VAL A 1 92 ? -12.213 -3.340 31.985 1.00 92.50 92 VAL A O 1
ATOM 703 N N . LEU A 1 93 ? -10.782 -4.844 31.108 1.00 92.94 93 LEU A N 1
ATOM 704 C CA . LEU A 1 93 ? -11.398 -4.969 29.795 1.00 92.94 93 LEU A CA 1
ATOM 705 C C . LEU A 1 93 ? -12.125 -6.306 29.710 1.00 92.94 93 LEU A C 1
ATOM 707 O O . LEU A 1 93 ? -11.496 -7.358 29.796 1.00 92.94 93 LEU A O 1
ATOM 711 N N . GLU A 1 94 ? -13.432 -6.275 29.494 1.00 93.00 94 GLU A N 1
ATOM 712 C CA . GLU A 1 94 ? -14.246 -7.461 29.239 1.00 93.00 94 GLU A CA 1
ATOM 713 C C . GLU A 1 94 ? -14.785 -7.410 27.807 1.00 93.00 94 GLU A C 1
ATOM 715 O O . GLU A 1 94 ? -15.490 -6.474 27.420 1.00 93.00 94 GLU A O 1
ATOM 720 N N . LEU A 1 95 ? -14.458 -8.419 26.995 1.00 92.06 95 LEU A N 1
ATOM 721 C CA . LEU A 1 95 ? -14.968 -8.500 25.627 1.00 92.06 95 LEU A CA 1
ATOM 722 C C . LEU A 1 95 ? -16.406 -9.037 25.639 1.00 92.06 95 LEU A C 1
ATOM 724 O O . LEU A 1 95 ? -16.615 -10.245 25.705 1.00 92.06 95 LEU A O 1
ATOM 728 N N . LEU A 1 96 ? -17.400 -8.154 25.532 1.00 91.69 96 LEU A N 1
ATOM 729 C CA . LEU A 1 96 ? -18.818 -8.527 25.559 1.00 91.69 96 LEU A CA 1
ATOM 730 C C . LEU A 1 96 ? -19.271 -9.179 24.249 1.00 91.69 96 LEU A C 1
ATOM 732 O O . LEU A 1 96 ? -19.920 -10.224 24.253 1.00 91.69 96 LEU A O 1
ATOM 736 N N . GLN A 1 97 ? -18.952 -8.555 23.113 1.00 91.50 97 GLN A N 1
ATOM 737 C CA . GLN A 1 97 ? -19.357 -9.044 21.793 1.00 91.50 97 GLN A CA 1
ATOM 738 C C . GLN A 1 97 ? -18.195 -8.982 20.809 1.00 91.50 97 GLN A C 1
ATOM 740 O O . GLN A 1 97 ? -17.494 -7.977 20.725 1.00 91.50 97 GLN A O 1
ATOM 745 N N . LEU A 1 98 ? -18.053 -10.039 20.010 1.00 90.94 98 LEU A N 1
ATOM 746 C CA . LEU A 1 98 ? -17.128 -10.112 18.884 1.00 90.94 98 LEU A CA 1
ATOM 747 C C . LEU A 1 98 ? -17.929 -10.361 17.608 1.00 90.94 98 LEU A C 1
ATOM 749 O O . LEU A 1 98 ? -18.589 -11.392 17.476 1.00 90.94 98 LEU A O 1
ATOM 753 N N . ARG A 1 99 ? -17.863 -9.425 16.663 1.00 87.81 99 ARG A N 1
ATOM 754 C CA . ARG A 1 99 ? -18.402 -9.581 15.312 1.00 87.81 99 ARG A CA 1
ATOM 755 C C . ARG A 1 99 ? -17.238 -9.679 14.341 1.00 87.81 99 ARG A C 1
ATOM 757 O O . ARG A 1 99 ? -16.612 -8.669 14.013 1.00 87.81 99 ARG A O 1
ATOM 764 N N . LYS A 1 100 ? -16.977 -10.906 13.892 1.00 84.12 100 LYS A N 1
ATOM 765 C CA . LYS A 1 100 ? -16.003 -11.174 12.837 1.00 84.12 100 LYS A CA 1
ATOM 766 C C . LYS A 1 100 ? -16.370 -10.421 11.565 1.00 84.12 100 LYS A C 1
ATOM 768 O O . LYS A 1 100 ? -17.556 -10.229 11.272 1.00 84.12 100 LYS A O 1
ATOM 773 N N . LEU A 1 101 ? -15.354 -9.991 10.823 1.00 76.19 101 LEU A N 1
ATOM 774 C CA . LEU A 1 101 ? -15.578 -9.495 9.471 1.00 76.19 101 LEU A CA 1
ATOM 775 C C . LEU A 1 101 ? -16.255 -10.606 8.654 1.00 76.19 101 LEU A C 1
ATOM 777 O O . LEU A 1 101 ? -15.835 -11.760 8.722 1.00 76.19 101 LEU A O 1
ATOM 781 N N . LYS A 1 102 ? -17.311 -10.268 7.907 1.00 81.25 102 LYS A N 1
ATOM 782 C CA . LYS A 1 102 ? -17.905 -11.221 6.960 1.00 81.25 102 LYS A CA 1
ATOM 783 C C . LYS A 1 102 ? -16.832 -11.663 5.974 1.00 81.25 102 LYS A C 1
ATOM 785 O O . LYS A 1 102 ? -16.005 -10.849 5.559 1.00 81.25 102 LYS A O 1
ATOM 790 N N . GLU A 1 103 ? -16.881 -12.915 5.559 1.00 83.12 103 GLU A N 1
ATOM 791 C CA . GLU A 1 103 ? -16.007 -13.376 4.491 1.00 83.12 103 GLU A CA 1
ATOM 792 C C . GLU A 1 103 ? -16.451 -12.774 3.151 1.00 83.12 103 GLU A C 1
ATOM 794 O O . GLU A 1 103 ? -17.630 -12.478 2.941 1.00 83.12 103 GLU A O 1
ATOM 799 N N . VAL A 1 104 ? -15.519 -12.579 2.212 1.00 85.31 104 VAL A N 1
ATOM 800 C CA . VAL A 1 104 ? -15.798 -11.849 0.954 1.00 85.31 104 VAL A CA 1
ATOM 801 C C . VAL A 1 104 ? -16.937 -12.492 0.150 1.00 85.31 104 VAL A C 1
ATOM 803 O O . VAL A 1 104 ? -17.705 -11.788 -0.507 1.00 85.31 104 VAL A O 1
ATOM 806 N N . TRP A 1 105 ? -17.076 -13.820 0.208 1.00 84.44 105 TRP A N 1
ATOM 807 C CA . TRP A 1 105 ? -18.142 -14.557 -0.479 1.00 84.44 105 TRP A CA 1
ATOM 808 C C . TRP A 1 105 ? -19.525 -14.400 0.171 1.00 84.44 105 TRP A C 1
ATOM 810 O O . TRP A 1 105 ? -20.529 -14.635 -0.495 1.00 84.44 105 TRP A O 1
ATOM 820 N N . GLU A 1 106 ? -19.592 -13.993 1.440 1.00 87.38 106 GLU A N 1
ATOM 821 C CA . GLU A 1 106 ? -20.844 -13.728 2.166 1.00 87.38 106 GLU A CA 1
ATOM 822 C C . GLU A 1 106 ? -21.321 -12.282 1.984 1.00 87.38 106 GLU A C 1
ATOM 824 O O . GLU A 1 106 ? -22.445 -11.940 2.357 1.00 87.38 106 GLU A O 1
ATOM 829 N N . MET A 1 107 ? -20.465 -11.416 1.434 1.00 88.06 107 MET A N 1
ATOM 830 C CA . MET A 1 107 ? -20.781 -10.014 1.200 1.00 88.06 107 MET A CA 1
ATOM 831 C C . MET A 1 107 ? -21.555 -9.821 -0.103 1.00 88.06 107 MET A C 1
ATOM 833 O O . MET A 1 107 ? -21.177 -10.309 -1.172 1.00 88.06 107 MET A O 1
ATOM 837 N N . THR A 1 108 ? -22.592 -8.993 -0.036 1.00 91.06 108 THR A N 1
ATOM 838 C CA . THR A 1 108 ? -23.225 -8.430 -1.233 1.00 91.06 108 THR A CA 1
ATOM 839 C C . THR A 1 108 ? -22.272 -7.467 -1.952 1.00 91.06 108 THR A C 1
ATOM 841 O O . THR A 1 108 ? -21.352 -6.916 -1.348 1.00 91.06 108 THR A O 1
ATOM 844 N N . GLU A 1 109 ? -22.504 -7.186 -3.237 1.00 89.69 109 GLU A N 1
ATOM 845 C CA . GLU A 1 109 ? -21.663 -6.236 -3.992 1.00 89.69 109 GLU A CA 1
ATOM 846 C C . GLU A 1 109 ? -21.613 -4.841 -3.339 1.00 89.69 109 GLU A C 1
ATOM 848 O O . GLU A 1 109 ? -20.549 -4.232 -3.253 1.00 89.69 109 GLU A O 1
ATOM 853 N N . LYS A 1 110 ? -22.733 -4.370 -2.772 1.00 91.38 110 LYS A N 1
ATOM 854 C CA . LYS A 1 110 ? -22.783 -3.100 -2.027 1.00 91.38 110 LYS A CA 1
ATOM 855 C C . LYS A 1 110 ? -21.910 -3.134 -0.769 1.00 91.38 110 LYS A C 1
ATOM 857 O O . LYS A 1 110 ? -21.194 -2.173 -0.491 1.00 91.38 110 LYS A O 1
ATOM 862 N N . GLU A 1 111 ? -21.945 -4.236 -0.022 1.00 91.19 111 GLU A N 1
ATOM 863 C CA . GLU A 1 111 ? -21.109 -4.418 1.170 1.00 91.19 111 GLU A CA 1
ATOM 864 C C . GLU A 1 111 ? -19.621 -4.501 0.809 1.00 91.19 111 GLU A C 1
ATOM 866 O O . GLU A 1 111 ? -18.813 -3.858 1.477 1.00 91.19 111 GLU A O 1
ATOM 871 N N . LYS A 1 112 ? -19.255 -5.192 -0.282 1.00 91.69 112 LYS A N 1
ATOM 872 C CA . LYS A 1 112 ? -17.867 -5.243 -0.780 1.00 91.69 112 LYS A CA 1
ATOM 873 C C . LYS A 1 112 ? -17.331 -3.850 -1.097 1.00 91.69 112 LYS A C 1
ATOM 875 O O . LYS A 1 112 ? -16.237 -3.495 -0.657 1.00 91.69 112 LYS A O 1
ATOM 880 N N . ILE A 1 113 ? -18.113 -3.038 -1.814 1.00 93.31 113 ILE A N 1
ATOM 881 C CA . ILE A 1 113 ? -17.747 -1.656 -2.160 1.00 93.31 113 ILE A CA 1
ATOM 882 C C . ILE A 1 113 ? -17.597 -0.802 -0.895 1.00 93.31 113 ILE A C 1
ATOM 884 O O . ILE A 1 113 ? -16.632 -0.043 -0.776 1.00 93.31 113 ILE A O 1
ATOM 888 N N . SER A 1 114 ? -18.514 -0.938 0.067 1.00 92.19 114 SER A N 1
ATOM 889 C CA . SER A 1 114 ? -18.451 -0.215 1.342 1.00 92.19 114 SER A CA 1
ATOM 890 C C . SER A 1 114 ? -17.218 -0.603 2.165 1.00 92.19 114 SER A C 1
ATOM 892 O O . SER A 1 114 ? -16.479 0.272 2.620 1.00 92.19 114 SER A O 1
ATOM 894 N N . SER A 1 115 ? -16.950 -1.905 2.300 1.00 90.81 115 SER A N 1
ATOM 895 C CA . SER A 1 115 ? -15.779 -2.440 3.004 1.00 90.81 115 SER A CA 1
ATOM 896 C C . SER A 1 115 ? -14.477 -1.941 2.369 1.00 90.81 115 SER A C 1
ATOM 898 O O . SER A 1 115 ? -13.626 -1.345 3.030 1.00 90.81 115 SER A O 1
ATOM 900 N N . ALA A 1 116 ? -14.360 -2.051 1.045 1.00 94.00 116 ALA A N 1
ATOM 901 C CA . ALA A 1 116 ? -13.194 -1.574 0.313 1.00 94.00 116 ALA A CA 1
ATOM 902 C C . ALA A 1 116 ? -12.998 -0.053 0.427 1.00 94.00 116 ALA A C 1
ATOM 904 O O . ALA A 1 116 ? -11.862 0.425 0.517 1.00 94.00 116 ALA A O 1
ATOM 905 N N . ARG A 1 117 ? -14.090 0.723 0.477 1.00 94.56 117 ARG A N 1
ATOM 906 C CA . ARG A 1 117 ? -14.044 2.169 0.730 1.00 94.56 117 ARG A CA 1
ATOM 907 C C . ARG A 1 117 ? -13.484 2.470 2.120 1.00 94.56 117 ARG A C 1
ATOM 909 O O . ARG A 1 117 ? -12.618 3.337 2.227 1.00 94.56 117 ARG A O 1
ATOM 916 N N . GLN A 1 118 ? -13.914 1.741 3.148 1.00 90.62 118 GLN A N 1
ATOM 917 C CA . GLN A 1 118 ? -13.393 1.887 4.508 1.00 90.62 118 GLN A CA 1
ATOM 918 C C . GLN A 1 118 ? -11.903 1.522 4.582 1.00 90.62 118 GLN A C 1
ATOM 920 O O . GLN A 1 118 ? -11.105 2.308 5.092 1.00 90.62 118 GLN A O 1
ATOM 925 N N . CYS A 1 119 ? -11.499 0.398 3.981 1.00 92.25 119 CYS A N 1
ATOM 926 C CA . CYS A 1 119 ? -10.095 -0.002 3.861 1.00 92.25 119 CYS A CA 1
ATOM 927 C C . CYS A 1 119 ? -9.237 1.061 3.157 1.00 92.25 119 CYS A C 1
ATOM 929 O O . CYS A 1 119 ? -8.112 1.330 3.580 1.00 92.25 119 CYS A O 1
ATOM 931 N N . LYS A 1 120 ? -9.765 1.709 2.108 1.00 95.31 120 LYS A N 1
ATOM 932 C CA . LYS A 1 120 ? -9.088 2.818 1.419 1.00 95.31 120 LYS A CA 1
ATOM 933 C C . LYS A 1 120 ? -8.876 4.015 2.349 1.00 95.31 120 LYS A C 1
ATOM 935 O O . LYS A 1 120 ? -7.781 4.569 2.368 1.00 95.31 120 LYS A O 1
ATOM 940 N N . CYS A 1 121 ? -9.902 4.423 3.098 1.00 92.56 121 CYS A N 1
ATOM 941 C CA . CYS A 1 121 ? -9.810 5.545 4.037 1.00 92.56 121 CYS A CA 1
ATOM 942 C C . CYS A 1 121 ? -8.786 5.265 5.149 1.00 92.56 121 CYS A C 1
ATOM 944 O O . CYS A 1 121 ? -7.883 6.073 5.358 1.00 92.56 121 CYS A O 1
ATOM 946 N N . ARG A 1 122 ? -8.855 4.076 5.757 1.00 90.50 122 ARG A N 1
ATOM 947 C CA . ARG A 1 122 ? -7.889 3.575 6.751 1.00 90.50 122 ARG A CA 1
ATOM 948 C C . ARG A 1 122 ? -6.456 3.590 6.233 1.00 90.50 122 ARG A C 1
ATOM 950 O O . ARG A 1 122 ? -5.555 4.158 6.850 1.00 90.50 122 ARG A O 1
ATOM 957 N N . GLY A 1 123 ? -6.250 3.017 5.047 1.00 93.12 123 GLY A N 1
ATOM 958 C CA . GLY A 1 123 ? -4.945 2.997 4.395 1.00 93.12 123 GLY A CA 1
ATOM 959 C C . GLY A 1 123 ? -4.410 4.400 4.100 1.00 93.12 123 GLY A C 1
ATOM 960 O O . GLY A 1 123 ? -3.211 4.632 4.253 1.00 93.12 123 GLY A O 1
ATOM 961 N N . ASN A 1 124 ? -5.275 5.346 3.717 1.00 94.94 124 ASN A N 1
ATOM 962 C CA . ASN A 1 124 ? -4.880 6.733 3.468 1.00 94.94 124 ASN A CA 1
ATOM 963 C C . ASN A 1 124 ? -4.419 7.434 4.757 1.00 94.94 124 ASN A C 1
ATOM 965 O O . ASN A 1 124 ? -3.397 8.115 4.708 1.00 94.94 124 ASN A O 1
ATOM 969 N N . SER A 1 125 ? -5.108 7.229 5.888 1.00 91.31 125 SER A N 1
ATOM 970 C CA . SER A 1 125 ? -4.689 7.778 7.192 1.00 91.31 125 SER A CA 1
ATOM 971 C C . SER A 1 125 ? -3.290 7.290 7.561 1.00 91.31 125 SER A C 1
ATOM 973 O O . SER A 1 125 ? -2.370 8.077 7.768 1.00 91.31 125 SER A O 1
ATOM 975 N N . HIS A 1 126 ? -3.069 5.973 7.514 1.00 90.06 126 HIS A N 1
ATOM 976 C CA . HIS A 1 126 ? -1.757 5.399 7.819 1.00 90.06 126 HIS A CA 1
ATOM 977 C C . HIS A 1 126 ? -0.664 5.818 6.834 1.00 90.06 126 HIS A C 1
ATOM 979 O O . HIS A 1 126 ? 0.494 5.954 7.224 1.00 90.06 126 HIS A O 1
ATOM 985 N N . LEU A 1 127 ? -1.013 6.027 5.562 1.00 92.06 127 LEU A N 1
ATOM 986 C CA . LEU A 1 127 ? -0.076 6.524 4.561 1.00 92.06 127 LEU A CA 1
ATOM 987 C C . LEU A 1 127 ? 0.367 7.961 4.874 1.00 92.06 127 LEU A C 1
ATOM 989 O O . LEU A 1 127 ? 1.548 8.264 4.717 1.00 92.06 127 LEU A O 1
ATOM 993 N N . GLN A 1 128 ? -0.549 8.821 5.330 1.00 92.62 128 GLN A N 1
ATOM 994 C CA . GLN A 1 128 ? -0.242 10.190 5.762 1.00 92.62 128 GLN A CA 1
ATOM 995 C C . GLN A 1 128 ? 0.622 10.211 7.028 1.00 92.62 128 GLN A C 1
ATOM 997 O O . GLN A 1 128 ? 1.543 11.014 7.129 1.00 92.62 128 GLN A O 1
ATOM 1002 N N . GLU A 1 129 ? 0.388 9.276 7.949 1.00 88.94 129 GLU A N 1
ATOM 1003 C CA . GLU A 1 129 ? 1.193 9.082 9.163 1.00 88.94 129 GLU A CA 1
ATOM 1004 C C . GLU A 1 129 ? 2.562 8.420 8.902 1.00 88.94 129 GLU A C 1
ATOM 1006 O O . GLU A 1 129 ? 3.330 8.202 9.836 1.00 88.94 129 GLU A O 1
ATOM 1011 N N . GLY A 1 130 ? 2.869 8.035 7.657 1.00 89.31 130 GLY A N 1
ATOM 1012 C CA . GLY A 1 130 ? 4.116 7.351 7.298 1.00 89.31 130 GLY A CA 1
ATOM 1013 C C . GLY A 1 130 ? 4.197 5.879 7.725 1.00 89.31 130 GLY A C 1
ATOM 1014 O O . GLY A 1 130 ? 5.237 5.250 7.547 1.00 89.31 130 GLY A O 1
ATOM 1015 N N . LYS A 1 131 ? 3.109 5.287 8.235 1.00 89.06 131 LYS A N 1
ATOM 1016 C CA . LYS A 1 131 ? 3.028 3.882 8.677 1.00 89.06 131 LYS A CA 1
ATOM 1017 C C . LYS A 1 131 ? 2.781 2.946 7.488 1.00 89.06 131 LYS A C 1
ATOM 1019 O O . LYS A 1 131 ? 1.731 2.304 7.381 1.00 89.06 131 LYS A O 1
ATOM 1024 N N . TYR A 1 132 ? 3.744 2.865 6.570 1.00 91.44 132 TYR A N 1
ATOM 1025 C CA . TYR A 1 132 ? 3.585 2.161 5.289 1.00 91.44 132 TYR A CA 1
ATOM 1026 C C . TYR A 1 132 ? 3.192 0.675 5.404 1.00 91.44 132 TYR A C 1
ATOM 1028 O O . TYR A 1 132 ? 2.337 0.248 4.623 1.00 91.44 132 TYR A O 1
ATOM 1036 N N . PRO A 1 133 ? 3.731 -0.131 6.347 1.00 89.62 133 PRO A N 1
ATOM 1037 C CA . PRO A 1 133 ? 3.323 -1.532 6.483 1.00 89.62 133 PRO A CA 1
ATOM 1038 C C . PRO A 1 133 ? 1.846 -1.693 6.873 1.00 89.62 133 PRO A C 1
ATOM 1040 O O . PRO A 1 133 ? 1.149 -2.538 6.307 1.00 89.62 133 PRO A O 1
ATOM 1043 N N . ARG A 1 134 ? 1.347 -0.847 7.786 1.00 87.62 134 ARG A N 1
ATOM 1044 C CA . ARG A 1 134 ? -0.069 -0.842 8.197 1.00 87.62 134 ARG A CA 1
ATOM 1045 C C . ARG A 1 134 ? -0.972 -0.375 7.059 1.00 87.62 134 ARG A C 1
ATOM 1047 O O . ARG A 1 134 ? -1.960 -1.036 6.751 1.00 87.62 134 ARG A O 1
ATOM 1054 N N . ALA A 1 135 ? -0.579 0.697 6.366 1.00 91.75 135 ALA A N 1
ATOM 1055 C CA . ALA A 1 135 ? -1.289 1.181 5.184 1.00 91.75 135 ALA A CA 1
ATOM 1056 C C . ALA A 1 135 ? -1.410 0.087 4.108 1.00 91.75 135 ALA A C 1
ATOM 1058 O O . ALA A 1 135 ? -2.497 -0.168 3.592 1.00 91.75 135 ALA A O 1
ATOM 1059 N N . LEU A 1 136 ? -0.312 -0.623 3.820 1.00 94.00 136 LEU A N 1
ATOM 1060 C CA . LEU A 1 136 ? -0.298 -1.731 2.866 1.00 94.00 136 LEU A CA 1
ATOM 1061 C C . LEU A 1 136 ? -1.263 -2.855 3.265 1.00 94.00 136 LEU A C 1
ATOM 1063 O O . LEU A 1 136 ? -1.938 -3.401 2.392 1.00 94.00 136 LEU A O 1
ATOM 1067 N N . ARG A 1 137 ? -1.335 -3.206 4.555 1.00 90.44 137 ARG A N 1
ATOM 1068 C CA . ARG A 1 137 ? -2.264 -4.231 5.055 1.00 90.44 137 ARG A CA 1
ATOM 1069 C C . ARG A 1 137 ? -3.718 -3.828 4.811 1.00 90.44 137 ARG A C 1
ATOM 1071 O O . ARG A 1 137 ? -4.462 -4.613 4.229 1.00 90.44 137 ARG A O 1
ATOM 1078 N N . ALA A 1 138 ? -4.082 -2.594 5.160 1.00 91.19 138 ALA A N 1
ATOM 1079 C CA . ALA A 1 138 ? -5.421 -2.058 4.921 1.00 91.19 138 ALA A CA 1
ATOM 1080 C C . ALA A 1 138 ? -5.782 -2.064 3.426 1.00 91.19 138 ALA A C 1
ATOM 1082 O O . ALA A 1 138 ? -6.846 -2.554 3.048 1.00 91.19 138 ALA A O 1
ATOM 1083 N N . TYR A 1 139 ? -4.879 -1.606 2.549 1.00 96.00 139 TYR A N 1
ATOM 1084 C CA . TYR A 1 139 ? -5.132 -1.635 1.107 1.00 96.00 139 TYR A CA 1
ATOM 1085 C C . TYR A 1 139 ? -5.286 -3.056 0.559 1.00 96.00 139 TYR A C 1
ATOM 1087 O O . TYR A 1 139 ? -6.165 -3.285 -0.267 1.00 96.00 139 TYR A O 1
ATOM 1095 N N . LYS A 1 140 ? -4.477 -4.019 1.022 1.00 93.88 140 LYS A N 1
ATOM 1096 C CA . LYS A 1 140 ? -4.581 -5.426 0.600 1.00 93.88 140 LYS A CA 1
ATOM 1097 C C . LYS A 1 140 ? -5.933 -6.041 0.946 1.00 93.88 140 LYS A C 1
ATOM 1099 O O . LYS A 1 140 ? -6.499 -6.722 0.099 1.00 93.88 140 LYS A O 1
ATOM 1104 N N . LEU A 1 141 ? -6.464 -5.764 2.134 1.00 90.50 141 LEU A N 1
ATOM 1105 C CA . LEU A 1 141 ? -7.796 -6.233 2.527 1.00 90.50 141 LEU A CA 1
ATOM 1106 C C . LEU A 1 141 ? -8.893 -5.614 1.653 1.00 90.50 141 LEU A C 1
ATOM 1108 O O . LEU A 1 141 ? -9.785 -6.318 1.186 1.00 90.50 141 LEU A O 1
ATOM 1112 N N . GLY A 1 142 ? -8.776 -4.321 1.334 1.00 93.44 142 GLY A N 1
ATOM 1113 C CA . GLY A 1 142 ? -9.684 -3.668 0.389 1.00 93.44 142 GLY A CA 1
ATOM 1114 C C . GLY A 1 142 ? -9.615 -4.269 -1.021 1.00 93.44 142 GLY A C 1
ATOM 1115 O O . GLY A 1 142 ? -10.647 -4.437 -1.666 1.00 93.44 142 GLY A O 1
ATOM 1116 N N . ILE A 1 143 ? -8.411 -4.619 -1.498 1.00 95.25 143 ILE A N 1
ATOM 1117 C CA . ILE A 1 143 ? -8.214 -5.306 -2.786 1.00 95.25 143 ILE A CA 1
ATOM 1118 C C . ILE A 1 143 ? -8.903 -6.670 -2.751 1.00 95.25 143 ILE A C 1
ATOM 1120 O O . ILE A 1 143 ? -9.648 -6.974 -3.673 1.00 95.25 143 ILE A O 1
ATOM 1124 N N . GLN A 1 144 ? -8.709 -7.456 -1.690 1.00 92.19 144 GLN A N 1
ATOM 1125 C CA . GLN A 1 144 ? -9.337 -8.772 -1.538 1.00 92.19 144 GLN A CA 1
ATOM 1126 C C . GLN A 1 144 ? -10.869 -8.695 -1.544 1.00 92.19 144 GLN A C 1
ATOM 1128 O O . GLN A 1 144 ? -11.509 -9.550 -2.146 1.00 92.19 144 GLN A O 1
ATOM 1133 N N . CYS A 1 145 ? -11.463 -7.651 -0.954 1.00 91.00 145 CYS A N 1
ATOM 1134 C CA . CYS A 1 145 ? -12.918 -7.453 -0.971 1.00 91.00 145 CYS A CA 1
ATOM 1135 C C . CYS A 1 145 ? -13.489 -7.243 -2.384 1.00 91.00 145 CYS A C 1
ATOM 1137 O O . CYS A 1 145 ? -14.639 -7.595 -2.639 1.00 91.00 145 CYS A O 1
ATOM 1139 N N . LEU A 1 146 ? -12.713 -6.645 -3.292 1.00 92.19 146 LEU A N 1
ATOM 1140 C CA . LEU A 1 146 ? -13.146 -6.296 -4.651 1.00 92.19 146 LEU A CA 1
ATOM 1141 C C . LEU A 1 146 ? -12.543 -7.194 -5.741 1.00 92.19 146 LEU A C 1
ATOM 1143 O O . LEU A 1 146 ? -12.923 -7.089 -6.908 1.00 92.19 146 LEU A O 1
ATOM 1147 N N . GLU A 1 147 ? -11.619 -8.086 -5.394 1.00 89.50 147 GLU A N 1
ATOM 1148 C CA . GLU A 1 147 ? -11.027 -9.028 -6.337 1.00 89.50 147 GLU A CA 1
ATOM 1149 C C . GLU A 1 147 ? -12.096 -10.024 -6.813 1.00 89.50 147 GLU A C 1
ATOM 1151 O O . GLU A 1 147 ? -12.747 -10.699 -6.020 1.00 89.50 147 GLU A O 1
ATOM 1156 N N . GLY A 1 148 ? -12.334 -10.065 -8.127 1.00 83.44 148 GLY A N 1
ATOM 1157 C CA . GLY A 1 148 ? -13.409 -10.871 -8.719 1.00 83.44 148 GLY A CA 1
ATOM 1158 C C . GLY A 1 148 ? -14.820 -10.286 -8.567 1.00 83.44 148 GLY A C 1
ATOM 1159 O O . GLY A 1 148 ? -15.786 -10.939 -8.958 1.00 83.44 148 GLY A O 1
ATOM 1160 N N . SER A 1 149 ? -14.968 -9.066 -8.035 1.00 85.50 149 SER A N 1
ATOM 1161 C CA . SER A 1 149 ? -16.252 -8.355 -8.027 1.00 85.50 149 SER A CA 1
ATOM 1162 C C . SER A 1 149 ? -16.689 -8.021 -9.456 1.00 85.50 149 SER A C 1
ATOM 1164 O O . SER A 1 149 ? -15.948 -7.408 -10.234 1.00 85.50 149 SER A O 1
ATOM 1166 N N . VAL A 1 150 ? -17.938 -8.368 -9.779 1.00 84.44 150 VAL A N 1
ATOM 1167 C CA . VAL A 1 150 ? -18.570 -8.024 -11.066 1.00 84.44 150 VAL A CA 1
ATOM 1168 C C . VAL A 1 150 ? -18.698 -6.514 -11.263 1.00 84.44 150 VAL A C 1
ATOM 1170 O O . VAL A 1 150 ? -18.722 -6.056 -12.402 1.00 84.44 150 VAL A O 1
ATOM 1173 N N . SER A 1 151 ? -18.723 -5.757 -10.161 1.00 84.38 151 SER A N 1
ATOM 1174 C CA . SER A 1 151 ? -18.809 -4.295 -10.144 1.00 84.38 151 SER A CA 1
ATOM 1175 C C . SER A 1 151 ? -17.512 -3.623 -10.608 1.00 84.38 151 SER A C 1
ATOM 1177 O O . SER A 1 151 ? -17.532 -2.471 -11.026 1.00 84.38 151 SER A O 1
ATOM 1179 N N . VAL A 1 152 ? -16.379 -4.332 -10.547 1.00 84.50 152 VAL A N 1
ATOM 1180 C CA . VAL A 1 152 ? -15.047 -3.797 -10.876 1.00 84.50 152 VAL A CA 1
ATOM 1181 C C . VAL A 1 152 ? -14.537 -4.308 -12.218 1.00 84.50 152 VAL A C 1
ATOM 1183 O O . VAL A 1 152 ? -14.016 -3.532 -13.018 1.00 84.50 152 VAL A O 1
ATOM 1186 N N . LYS A 1 153 ? -14.649 -5.618 -12.454 1.00 81.44 153 LYS A N 1
ATOM 1187 C CA . LYS A 1 153 ?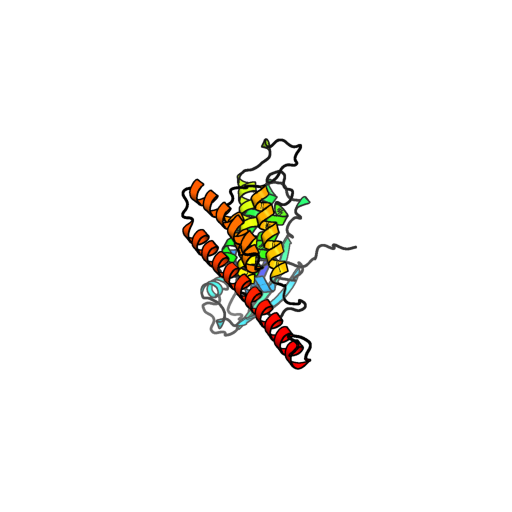 -14.205 -6.264 -13.692 1.00 81.44 153 LYS A CA 1
ATOM 1188 C C . LYS A 1 153 ? -15.176 -7.400 -14.036 1.00 81.44 153 LYS A C 1
ATOM 1190 O O . LYS A 1 153 ? -15.008 -8.505 -13.516 1.00 81.44 153 LYS A O 1
ATOM 1195 N N . PRO A 1 154 ? -16.200 -7.161 -14.875 1.00 70.44 154 PRO A N 1
ATOM 1196 C CA . PRO A 1 154 ? -17.101 -8.218 -15.310 1.00 70.44 154 PRO A CA 1
ATOM 1197 C C . PRO A 1 154 ? -16.327 -9.268 -16.116 1.00 70.44 154 PRO A C 1
ATOM 1199 O O . PRO A 1 154 ? -15.308 -8.973 -16.747 1.00 70.44 154 PRO A O 1
ATOM 1202 N N . ALA A 1 155 ? -16.804 -10.513 -16.085 1.00 68.81 155 ALA A N 1
ATOM 1203 C CA . ALA A 1 155 ? -16.265 -11.564 -16.941 1.00 68.81 155 ALA A CA 1
ATOM 1204 C C . ALA A 1 155 ? -16.419 -11.175 -18.423 1.00 68.81 155 ALA A C 1
ATOM 1206 O O . ALA A 1 155 ? -17.342 -10.442 -18.774 1.00 68.81 155 ALA A O 1
ATOM 1207 N N . LYS A 1 156 ? -15.527 -11.682 -19.286 1.00 65.88 156 LYS A N 1
ATOM 1208 C CA . LYS A 1 156 ? -15.457 -11.321 -20.718 1.00 65.88 156 LYS A CA 1
ATOM 1209 C C . LYS A 1 156 ? -16.783 -11.510 -21.473 1.00 65.88 156 LYS A C 1
ATOM 1211 O O . LYS A 1 156 ? -17.014 -10.804 -22.447 1.00 65.88 156 LYS A O 1
ATOM 1216 N N . ASP A 1 157 ? -17.646 -12.397 -20.981 1.00 60.88 157 ASP A N 1
ATOM 1217 C CA . ASP A 1 157 ? -18.927 -12.761 -21.598 1.00 60.88 157 ASP A CA 1
ATOM 1218 C C . ASP A 1 157 ? -20.138 -12.034 -20.975 1.00 60.88 157 ASP A C 1
ATOM 1220 O O . ASP A 1 157 ? -21.284 -12.293 -21.338 1.00 60.88 157 ASP A O 1
ATOM 1224 N N . VAL A 1 158 ? -19.913 -11.129 -20.012 1.00 60.31 158 VAL A N 1
ATOM 1225 C CA . VAL A 1 158 ? -20.965 -10.397 -19.292 1.00 60.31 158 VAL A CA 1
ATOM 1226 C C . VAL A 1 158 ? -20.989 -8.936 -19.736 1.00 60.31 158 VAL A C 1
ATOM 1228 O O . VAL A 1 158 ? -19.955 -8.287 -19.876 1.00 60.31 158 VAL A O 1
ATOM 1231 N N . SER A 1 159 ? -22.194 -8.398 -19.934 1.00 59.47 159 SER A N 1
ATOM 1232 C CA . SER A 1 159 ? -22.422 -7.020 -20.369 1.00 59.47 159 SER A CA 1
ATOM 1233 C C . SER A 1 159 ? -21.734 -5.983 -19.464 1.00 59.47 159 SER A C 1
ATOM 1235 O O . SER A 1 159 ? -21.888 -6.007 -18.241 1.00 59.47 159 SER A O 1
ATOM 1237 N N . ILE A 1 160 ? -21.063 -5.008 -20.093 1.00 62.66 160 ILE A N 1
ATOM 1238 C CA . ILE A 1 160 ? -20.362 -3.854 -19.482 1.00 62.66 160 ILE A CA 1
ATOM 1239 C C . ILE A 1 160 ? -21.268 -3.051 -18.517 1.00 62.66 160 ILE A C 1
ATOM 1241 O O . ILE A 1 160 ? -20.780 -2.375 -17.618 1.00 62.66 160 ILE A O 1
ATOM 1245 N N . SER A 1 161 ? -22.593 -3.183 -18.638 1.00 61.44 161 SER A N 1
ATOM 1246 C CA . SER A 1 161 ? -23.612 -2.509 -17.818 1.00 61.44 161 SER A CA 1
ATOM 1247 C C . SER A 1 161 ? -23.574 -2.808 -16.313 1.00 61.44 161 SER A C 1
ATOM 1249 O O . SER A 1 161 ? -24.247 -2.116 -15.556 1.00 61.44 161 SER A O 1
ATOM 1251 N N . ARG A 1 162 ? -22.828 -3.826 -15.863 1.00 71.50 162 ARG A N 1
ATOM 1252 C CA . ARG A 1 162 ? -22.665 -4.142 -14.431 1.00 71.50 162 ARG A CA 1
ATOM 1253 C C . ARG A 1 162 ? -21.465 -3.457 -13.776 1.00 71.50 162 ARG A C 1
ATOM 1255 O O . ARG A 1 162 ? -21.284 -3.621 -12.573 1.00 71.50 162 ARG A O 1
ATOM 1262 N N . ILE A 1 163 ? -20.655 -2.725 -14.543 1.00 82.19 163 ILE A N 1
ATOM 1263 C CA . ILE A 1 163 ? -19.525 -1.973 -13.996 1.00 82.19 163 ILE A CA 1
ATOM 1264 C C . ILE A 1 163 ? -20.061 -0.784 -13.212 1.00 82.19 163 ILE A C 1
ATOM 1266 O O . ILE A 1 163 ? -20.789 0.051 -13.747 1.00 82.19 163 ILE A O 1
ATOM 1270 N N . ASP A 1 164 ? -19.649 -0.697 -11.956 1.00 8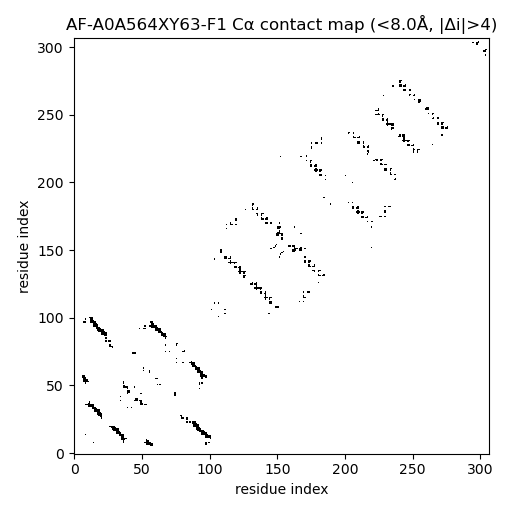8.94 164 ASP A N 1
ATOM 1271 C CA . ASP A 1 164 ? -19.825 0.494 -11.146 1.00 88.94 164 ASP A CA 1
ATOM 1272 C C . ASP A 1 164 ? -18.539 1.340 -11.268 1.00 88.94 164 ASP A C 1
ATOM 1274 O O . ASP A 1 164 ? -17.464 0.892 -10.840 1.00 88.94 164 ASP A O 1
ATOM 1278 N N . PRO A 1 165 ? -18.603 2.547 -11.866 1.00 89.81 165 PRO A N 1
ATOM 1279 C CA . PRO A 1 165 ? -17.425 3.391 -12.056 1.00 89.81 165 PRO A CA 1
ATOM 1280 C C . PRO A 1 165 ? -16.771 3.782 -10.724 1.00 89.81 165 PRO A C 1
ATOM 1282 O O . PRO A 1 165 ? -15.542 3.878 -10.652 1.00 89.81 165 PRO A O 1
ATOM 1285 N N . ASP A 1 166 ? -17.554 3.934 -9.652 1.00 91.50 166 ASP A N 1
ATOM 1286 C CA . ASP A 1 166 ? -17.023 4.229 -8.325 1.00 91.50 166 ASP A CA 1
ATOM 1287 C C . ASP A 1 166 ? -16.262 3.023 -7.775 1.00 91.50 166 ASP A C 1
ATOM 1289 O O . ASP A 1 166 ? -15.166 3.175 -7.227 1.00 91.50 166 ASP A O 1
ATOM 1293 N N . ALA A 1 167 ? -16.804 1.812 -7.937 1.00 92.44 167 ALA A N 1
ATOM 1294 C CA . ALA A 1 167 ? -16.135 0.586 -7.509 1.00 92.44 167 ALA A CA 1
ATOM 1295 C C . ALA A 1 167 ? -14.808 0.388 -8.255 1.00 92.44 167 ALA A C 1
ATOM 1297 O O . ALA A 1 167 ? -13.777 0.111 -7.630 1.00 92.44 167 ALA A O 1
ATOM 1298 N N . GLN A 1 168 ? -14.805 0.599 -9.576 1.00 92.81 168 GLN A N 1
ATOM 1299 C CA . GLN A 1 168 ? -13.603 0.507 -10.403 1.00 92.81 168 GLN A CA 1
ATOM 1300 C C . GLN A 1 168 ? -12.553 1.552 -9.990 1.00 92.81 168 GLN A C 1
ATOM 1302 O O . GLN A 1 168 ? -11.366 1.231 -9.857 1.00 92.81 168 GLN A O 1
ATOM 1307 N N . GLN A 1 169 ? -12.976 2.788 -9.702 1.00 94.44 169 GLN A N 1
ATOM 1308 C CA . GLN A 1 169 ? -12.088 3.846 -9.219 1.00 94.44 169 GLN A CA 1
ATOM 1309 C C . GLN A 1 169 ? -11.527 3.536 -7.822 1.00 94.44 169 GLN A C 1
ATOM 1311 O O . GLN A 1 169 ? -10.341 3.766 -7.563 1.00 94.44 169 GLN A O 1
ATOM 1316 N N . ILE A 1 170 ? -12.343 3.007 -6.904 1.00 96.06 170 ILE A N 1
ATOM 1317 C CA . ILE A 1 170 ? -11.895 2.576 -5.571 1.00 96.06 170 ILE A CA 1
ATOM 1318 C C . ILE A 1 170 ? -10.839 1.483 -5.709 1.00 96.06 170 ILE A C 1
ATOM 1320 O O . ILE A 1 170 ? -9.766 1.615 -5.122 1.00 96.06 170 ILE A O 1
ATOM 1324 N N . TYR A 1 171 ? -11.099 0.458 -6.517 1.00 96.44 171 TYR A N 1
ATOM 1325 C CA . TYR A 1 171 ? -10.167 -0.645 -6.716 1.00 96.44 171 TYR A CA 1
ATOM 1326 C C . TYR A 1 171 ? -8.846 -0.188 -7.352 1.00 96.44 171 TYR A C 1
ATOM 1328 O O . TYR A 1 171 ? -7.772 -0.502 -6.841 1.00 96.44 171 TYR A O 1
ATOM 1336 N N . SER A 1 172 ? -8.906 0.653 -8.389 1.00 96.25 172 SER A N 1
ATOM 1337 C CA . SER A 1 172 ? -7.722 1.267 -9.009 1.00 96.25 172 SER A CA 1
ATOM 1338 C C . SER A 1 172 ? -6.897 2.093 -8.005 1.00 96.25 172 SER A C 1
ATOM 1340 O O . SER A 1 172 ? -5.666 1.997 -7.945 1.00 96.25 172 SER A O 1
ATOM 1342 N N . ASN A 1 173 ? -7.559 2.859 -7.131 1.00 97.12 173 ASN A N 1
ATOM 1343 C CA . ASN A 1 173 ? -6.888 3.609 -6.067 1.00 97.12 173 ASN A CA 1
ATOM 1344 C C . ASN A 1 173 ? -6.239 2.693 -5.020 1.00 97.12 173 ASN A C 1
ATOM 1346 O O . ASN A 1 173 ? -5.114 2.959 -4.602 1.00 97.12 173 ASN A O 1
ATOM 1350 N N . LEU A 1 174 ? -6.913 1.614 -4.614 1.00 97.75 174 LEU A N 1
ATOM 1351 C CA . LEU A 1 174 ? -6.370 0.628 -3.677 1.00 97.75 174 LEU A CA 1
ATOM 1352 C C . LEU A 1 174 ? -5.110 -0.044 -4.242 1.00 97.75 174 LEU A C 1
ATOM 1354 O O . LEU A 1 174 ? -4.079 -0.066 -3.569 1.00 97.75 174 LEU A O 1
ATOM 1358 N N . LEU A 1 175 ? -5.165 -0.521 -5.491 1.00 97.94 175 LEU A N 1
ATOM 1359 C CA . LEU A 1 175 ? -4.031 -1.138 -6.189 1.00 97.94 175 LEU A CA 1
ATOM 1360 C C . LEU A 1 175 ? -2.840 -0.185 -6.275 1.00 97.94 175 LEU A C 1
ATOM 1362 O O . LEU A 1 175 ? -1.724 -0.516 -5.865 1.00 97.94 175 LEU A O 1
ATOM 1366 N N . THR A 1 176 ? -3.081 1.030 -6.768 1.00 97.62 176 THR A N 1
ATOM 1367 C CA . THR A 1 176 ? -2.005 2.000 -6.932 1.00 97.62 176 THR A CA 1
ATOM 1368 C C . THR A 1 176 ? -1.437 2.420 -5.574 1.00 97.62 176 THR A C 1
ATOM 1370 O O . THR A 1 176 ? -0.215 2.539 -5.454 1.00 97.62 176 THR A O 1
ATOM 1373 N N . ASN A 1 177 ? -2.252 2.665 -4.543 1.00 98.00 177 ASN A N 1
ATOM 1374 C CA . ASN A 1 177 ? -1.754 3.072 -3.223 1.00 98.00 177 ASN A CA 1
ATOM 1375 C C . ASN A 1 177 ? -1.007 1.943 -2.500 1.00 98.00 177 ASN A C 1
ATOM 1377 O O . ASN A 1 177 ? 0.004 2.212 -1.849 1.00 98.00 177 ASN A O 1
ATOM 1381 N N . ALA A 1 178 ? -1.420 0.687 -2.677 1.00 97.56 178 ALA A N 1
ATOM 1382 C CA . ALA A 1 178 ? -0.646 -0.466 -2.226 1.00 97.56 178 ALA A CA 1
ATOM 1383 C C . ALA A 1 178 ? 0.736 -0.520 -2.908 1.00 97.56 178 ALA A C 1
ATOM 1385 O O . ALA A 1 178 ? 1.746 -0.707 -2.226 1.00 97.56 178 ALA A O 1
ATOM 1386 N N . ALA A 1 179 ? 0.807 -0.269 -4.222 1.00 97.75 179 ALA A N 1
ATOM 1387 C CA . ALA A 1 179 ? 2.077 -0.174 -4.950 1.00 97.75 179 ALA A CA 1
ATOM 1388 C C . ALA A 1 179 ? 2.972 0.962 -4.414 1.00 97.75 179 ALA A C 1
ATOM 1390 O O . ALA A 1 179 ? 4.170 0.771 -4.206 1.00 97.75 179 ALA A O 1
ATOM 1391 N N . LEU A 1 180 ? 2.390 2.124 -4.091 1.00 97.00 180 LEU A N 1
ATOM 1392 C CA . LEU A 1 180 ? 3.122 3.221 -3.447 1.00 97.00 180 LEU A CA 1
ATOM 1393 C C . LEU A 1 180 ? 3.698 2.811 -2.085 1.00 97.00 180 LEU A C 1
ATOM 1395 O O . LEU A 1 180 ? 4.849 3.132 -1.795 1.00 97.00 180 LEU A O 1
ATOM 1399 N N . CYS A 1 181 ? 2.927 2.096 -1.261 1.00 95.94 181 CYS A N 1
ATOM 1400 C CA . CYS A 1 181 ? 3.413 1.620 0.035 1.00 95.94 181 CYS A CA 1
ATOM 1401 C C . CYS A 1 181 ? 4.612 0.681 -0.131 1.00 95.94 181 CYS A C 1
ATOM 1403 O O . CYS A 1 181 ? 5.586 0.819 0.600 1.00 95.94 181 CYS A O 1
ATOM 1405 N N . LEU A 1 182 ? 4.585 -0.225 -1.115 1.00 95.50 182 LEU A N 1
ATOM 1406 C CA . LEU A 1 182 ? 5.717 -1.116 -1.401 1.00 95.50 182 LEU A CA 1
ATOM 1407 C C . LEU A 1 182 ? 6.979 -0.345 -1.803 1.00 95.50 182 LEU A C 1
ATOM 1409 O O . LEU A 1 182 ? 8.059 -0.657 -1.306 1.00 95.50 182 LEU A O 1
ATOM 1413 N N . LEU A 1 183 ? 6.847 0.681 -2.650 1.00 95.25 183 LEU A N 1
ATOM 1414 C CA . LEU A 1 183 ? 7.967 1.554 -3.018 1.00 95.25 183 LEU A CA 1
ATOM 1415 C C . LEU A 1 183 ? 8.550 2.265 -1.794 1.00 95.25 183 LEU A C 1
ATOM 1417 O O . LEU A 1 183 ? 9.766 2.302 -1.630 1.00 95.25 183 LEU A O 1
ATOM 1421 N N . LYS A 1 184 ? 7.688 2.792 -0.915 1.00 94.31 184 LYS A N 1
ATOM 1422 C CA . LYS A 1 184 ? 8.102 3.488 0.310 1.00 94.31 184 LYS A CA 1
ATOM 1423 C C . LYS A 1 184 ? 8.784 2.563 1.316 1.00 94.31 184 LYS A C 1
ATOM 1425 O O . LYS A 1 184 ? 9.812 2.949 1.859 1.00 94.31 184 LYS A O 1
ATOM 1430 N N . ILE A 1 185 ? 8.268 1.346 1.505 1.00 91.69 185 ILE A N 1
ATOM 1431 C CA . ILE A 1 185 ? 8.886 0.317 2.359 1.00 91.69 185 ILE A CA 1
ATOM 1432 C C . ILE A 1 185 ? 10.280 -0.054 1.838 1.00 91.69 185 ILE A C 1
ATOM 1434 O O . ILE A 1 185 ? 11.200 -0.232 2.627 1.00 91.69 185 ILE A O 1
ATOM 1438 N N . ALA A 1 186 ? 10.458 -0.149 0.518 1.00 90.06 186 ALA A N 1
ATOM 1439 C CA . ALA A 1 186 ? 11.756 -0.470 -0.069 1.00 90.06 186 ALA A CA 1
ATOM 1440 C C . ALA A 1 186 ? 12.768 0.688 0.025 1.00 90.06 186 ALA A C 1
ATOM 1442 O O . ALA A 1 186 ? 13.957 0.442 0.209 1.00 90.06 186 ALA A O 1
ATOM 1443 N N . SER A 1 187 ? 12.316 1.944 -0.070 1.00 86.50 187 SER A N 1
ATOM 1444 C CA . SER A 1 187 ? 13.179 3.126 0.101 1.00 86.50 187 SER A CA 1
ATOM 1445 C C . SER A 1 187 ? 13.519 3.430 1.564 1.00 86.50 187 SER A C 1
ATOM 1447 O O . SER A 1 187 ? 14.582 3.977 1.844 1.00 86.50 187 SER A O 1
ATOM 1449 N N . HIS A 1 188 ? 12.629 3.081 2.493 1.00 81.12 188 HIS A N 1
ATOM 1450 C CA . HIS A 1 188 ? 12.805 3.261 3.932 1.00 81.12 188 HIS A CA 1
ATOM 1451 C C . HIS A 1 188 ? 12.504 1.944 4.650 1.00 81.12 188 HIS A C 1
ATOM 1453 O O . HIS A 1 188 ? 11.425 1.803 5.235 1.00 81.12 188 HIS A O 1
ATOM 1459 N N . PRO A 1 189 ? 13.418 0.959 4.602 1.00 68.38 189 PRO A N 1
ATOM 1460 C CA . PRO A 1 189 ? 13.231 -0.264 5.360 1.00 68.38 189 PRO A CA 1
ATOM 1461 C C . PRO A 1 189 ? 13.223 0.096 6.847 1.00 68.38 189 PRO A C 1
ATOM 1463 O O . PRO A 1 189 ? 14.243 0.505 7.407 1.00 68.38 189 PRO A O 1
ATOM 1466 N N . GLU A 1 190 ? 12.061 -0.018 7.491 1.00 64.12 190 GLU A N 1
ATOM 1467 C CA . GLU A 1 190 ? 11.995 0.050 8.947 1.00 64.12 190 GLU A CA 1
ATOM 1468 C C . GLU A 1 190 ? 12.917 -1.036 9.517 1.00 64.12 190 GLU A C 1
ATOM 1470 O O . GLU A 1 190 ? 12.961 -2.164 9.011 1.00 64.12 190 GLU A O 1
ATOM 1475 N N . LYS A 1 191 ? 13.679 -0.702 10.567 1.00 50.38 191 LYS A N 1
ATOM 1476 C CA . LYS A 1 191 ? 14.419 -1.721 11.320 1.00 50.38 191 LYS A CA 1
ATOM 1477 C C . LYS A 1 191 ? 13.394 -2.760 11.783 1.00 50.38 191 LYS A C 1
ATOM 1479 O O . LYS A 1 191 ? 12.372 -2.346 12.330 1.00 50.38 191 LYS A O 1
ATOM 1484 N N . PRO A 1 192 ? 13.618 -4.069 11.570 1.00 50.22 192 PRO A N 1
ATOM 1485 C CA . PRO A 1 192 ? 12.653 -5.079 11.974 1.00 50.22 192 PRO A CA 1
ATOM 1486 C C . PRO A 1 192 ? 12.416 -4.957 13.481 1.00 50.22 192 PRO A C 1
ATOM 1488 O O . PRO A 1 192 ? 13.292 -5.277 14.284 1.00 50.22 192 PRO A O 1
ATOM 1491 N N . ALA A 1 193 ? 11.242 -4.448 13.858 1.00 39.97 193 ALA A N 1
ATOM 1492 C CA . ALA A 1 193 ? 10.766 -4.526 15.224 1.00 39.97 193 ALA A CA 1
ATOM 1493 C C . ALA A 1 193 ? 10.619 -6.014 15.545 1.00 39.97 193 ALA A C 1
ATOM 1495 O O . ALA A 1 193 ? 9.994 -6.764 14.796 1.00 39.97 193 ALA A O 1
ATOM 1496 N N . THR A 1 194 ? 11.277 -6.436 16.614 1.00 41.56 194 THR A N 1
ATOM 1497 C CA . THR A 1 194 ? 11.338 -7.799 17.131 1.00 41.56 194 THR A CA 1
ATOM 1498 C C . THR A 1 194 ? 9.951 -8.415 17.291 1.00 41.56 194 THR A C 1
ATOM 1500 O O . THR A 1 194 ? 9.365 -8.332 18.364 1.00 41.56 194 THR A O 1
ATOM 1503 N N . ILE A 1 195 ? 9.443 -9.070 16.249 1.00 42.12 195 ILE A N 1
ATOM 1504 C CA . ILE A 1 195 ? 8.470 -10.156 16.354 1.00 42.12 195 ILE A CA 1
ATOM 1505 C C . ILE A 1 195 ? 8.909 -11.243 15.370 1.00 42.12 195 ILE A C 1
ATOM 1507 O O . ILE A 1 195 ? 9.259 -10.995 14.219 1.00 42.12 195 ILE A O 1
ATOM 1511 N N . SER A 1 196 ? 8.994 -12.443 15.927 1.00 46.75 196 SER A N 1
ATOM 1512 C CA . SER A 1 196 ? 9.697 -13.626 15.458 1.00 46.75 196 SER A CA 1
ATOM 1513 C C . SER A 1 196 ? 9.385 -14.053 14.023 1.00 46.75 196 SER A C 1
ATOM 1515 O O . SER A 1 196 ? 8.231 -14.082 13.605 1.00 46.75 196 SER A O 1
ATOM 1517 N N . THR A 1 197 ? 10.426 -14.566 13.361 1.00 44.91 197 THR A N 1
ATOM 1518 C CA . THR A 1 197 ? 10.419 -15.332 12.101 1.00 44.91 197 THR A CA 1
ATOM 1519 C C . THR A 1 197 ? 10.282 -14.506 10.819 1.00 44.91 197 THR A C 1
ATOM 1521 O O . THR A 1 197 ? 9.207 -14.304 10.270 1.00 44.91 197 THR A O 1
ATOM 1524 N N . GLY A 1 198 ? 11.410 -14.088 10.247 1.00 51.19 198 GLY A N 1
ATOM 1525 C CA . GLY A 1 198 ? 11.395 -13.638 8.860 1.00 51.19 198 GLY A CA 1
ATOM 1526 C C . GLY A 1 198 ? 12.731 -13.102 8.400 1.00 51.19 198 GLY A C 1
ATOM 1527 O O . GLY A 1 198 ? 13.163 -12.043 8.839 1.00 51.19 198 GLY A O 1
ATOM 1528 N N . LYS A 1 199 ? 13.380 -13.819 7.480 1.00 54.47 199 LYS A N 1
ATOM 1529 C CA . LYS A 1 199 ? 14.478 -13.265 6.681 1.00 54.47 199 LYS A CA 1
ATOM 1530 C C . LYS A 1 199 ? 14.025 -11.928 6.064 1.00 54.47 199 LYS A C 1
ATOM 1532 O O . LYS A 1 199 ? 12.861 -11.842 5.661 1.00 54.47 199 LYS A O 1
ATOM 1537 N N . PRO A 1 200 ? 14.907 -10.918 5.951 1.00 60.88 200 PRO A N 1
ATOM 1538 C CA . PRO A 1 200 ? 14.565 -9.667 5.284 1.00 60.88 200 PRO A CA 1
ATOM 1539 C C . PRO A 1 200 ? 14.009 -9.972 3.890 1.00 60.88 200 PRO A C 1
ATOM 1541 O O . PRO A 1 200 ? 14.594 -10.743 3.125 1.00 60.88 200 PRO A O 1
ATOM 1544 N N . VAL A 1 201 ? 12.833 -9.424 3.581 1.00 70.94 201 VAL A N 1
ATOM 1545 C CA . VAL A 1 201 ? 12.215 -9.610 2.267 1.00 70.94 201 VAL A CA 1
ATOM 1546 C C . VAL A 1 201 ? 13.099 -8.904 1.243 1.00 70.94 201 VAL A C 1
ATOM 1548 O O . VAL A 1 201 ? 13.309 -7.700 1.345 1.00 70.94 201 VAL A O 1
ATOM 1551 N N . SER A 1 202 ? 13.622 -9.650 0.265 1.00 85.44 202 SER A N 1
ATOM 1552 C CA . SER A 1 202 ? 14.434 -9.076 -0.815 1.00 85.44 202 SER A CA 1
ATOM 1553 C C . SER A 1 202 ? 13.669 -7.961 -1.536 1.00 85.44 202 SER A C 1
ATOM 1555 O O . SER A 1 202 ? 12.491 -8.132 -1.875 1.00 85.44 202 SER A O 1
ATOM 1557 N N . THR A 1 203 ? 14.355 -6.850 -1.820 1.00 87.00 203 THR A N 1
ATOM 1558 C CA . THR A 1 203 ? 13.840 -5.722 -2.612 1.00 87.00 203 THR A CA 1
ATOM 1559 C C . THR A 1 203 ? 13.237 -6.195 -3.930 1.00 87.00 203 THR A C 1
ATOM 1561 O O . THR A 1 203 ? 12.173 -5.729 -4.326 1.00 87.00 203 THR A O 1
ATOM 1564 N N . GLU A 1 204 ? 13.844 -7.197 -4.568 1.00 88.75 204 GLU A N 1
ATOM 1565 C CA . GLU A 1 204 ? 13.343 -7.783 -5.812 1.00 88.75 204 GLU A CA 1
ATOM 1566 C C . GLU A 1 204 ? 11.927 -8.359 -5.655 1.00 88.75 204 GLU A C 1
ATOM 1568 O O . GLU A 1 204 ? 11.047 -8.109 -6.480 1.00 88.75 204 GLU A O 1
ATOM 1573 N N . LYS A 1 205 ? 11.658 -9.070 -4.551 1.00 90.50 205 LYS A N 1
ATOM 1574 C CA . LYS A 1 205 ? 10.334 -9.645 -4.279 1.00 90.50 205 LYS A CA 1
ATOM 1575 C C . LYS A 1 205 ? 9.293 -8.554 -4.026 1.00 90.50 205 LYS A C 1
ATOM 1577 O O . LYS A 1 205 ? 8.167 -8.661 -4.513 1.00 90.50 205 LYS A O 1
ATOM 1582 N N . LEU A 1 206 ? 9.660 -7.500 -3.293 1.00 91.88 206 LEU A N 1
ATOM 1583 C CA . LEU A 1 206 ? 8.780 -6.348 -3.070 1.00 91.88 206 LEU A CA 1
ATOM 1584 C C . LEU A 1 206 ? 8.446 -5.644 -4.388 1.00 91.88 206 LEU A C 1
ATOM 1586 O O . LEU A 1 206 ? 7.277 -5.352 -4.645 1.00 91.88 206 LEU A O 1
ATOM 1590 N N . MET A 1 207 ? 9.447 -5.419 -5.241 1.00 94.94 207 MET A N 1
ATOM 1591 C CA . MET A 1 207 ? 9.254 -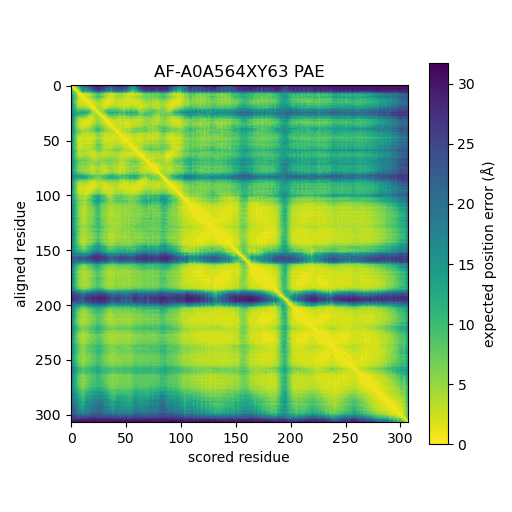4.756 -6.530 1.00 94.94 207 MET A CA 1
ATOM 1592 C C . MET A 1 207 ? 8.435 -5.601 -7.498 1.00 94.94 207 MET A C 1
ATOM 1594 O O . MET A 1 207 ? 7.556 -5.065 -8.166 1.00 94.94 207 MET A O 1
ATOM 1598 N N . ARG A 1 208 ? 8.605 -6.927 -7.499 1.00 94.94 208 ARG A N 1
ATOM 1599 C CA . ARG A 1 208 ? 7.756 -7.834 -8.282 1.00 94.94 208 ARG A CA 1
ATOM 1600 C C . ARG A 1 208 ? 6.282 -7.731 -7.890 1.00 94.94 208 ARG A C 1
ATOM 1602 O O . ARG A 1 208 ? 5.413 -7.680 -8.756 1.00 94.94 208 ARG A O 1
ATOM 1609 N N . HIS A 1 209 ? 5.988 -7.660 -6.590 1.00 95.12 209 HIS A N 1
ATOM 1610 C CA . HIS A 1 209 ? 4.621 -7.424 -6.119 1.00 95.12 209 HIS A CA 1
ATOM 1611 C C . HIS A 1 209 ? 4.109 -6.024 -6.488 1.00 95.12 209 HIS A C 1
ATOM 1613 O O . HIS A 1 209 ? 2.941 -5.885 -6.840 1.00 95.12 209 HIS A O 1
ATOM 1619 N N . CYS A 1 210 ? 4.968 -5.001 -6.445 1.00 97.31 210 CYS A N 1
ATOM 1620 C CA . CYS A 1 210 ? 4.622 -3.642 -6.866 1.00 97.31 210 CYS A CA 1
ATOM 1621 C C . CYS A 1 210 ? 4.222 -3.589 -8.349 1.00 97.31 210 CYS A C 1
ATOM 1623 O O . CYS A 1 210 ? 3.177 -3.028 -8.678 1.00 97.31 210 CYS A O 1
ATOM 1625 N N . ILE A 1 211 ? 5.007 -4.231 -9.221 1.00 97.38 211 ILE A N 1
ATOM 1626 C CA . ILE A 1 211 ? 4.738 -4.317 -10.662 1.00 97.38 211 ILE A CA 1
ATOM 1627 C C . ILE A 1 211 ? 3.396 -5.010 -10.911 1.00 97.38 211 ILE A C 1
ATOM 1629 O O . ILE A 1 211 ? 2.552 -4.430 -11.583 1.00 97.38 211 ILE A O 1
ATOM 1633 N N . ASN A 1 212 ? 3.134 -6.161 -10.280 1.00 97.38 212 ASN A N 1
ATOM 1634 C CA . ASN A 1 212 ? 1.861 -6.878 -10.446 1.00 97.38 212 ASN A CA 1
ATOM 1635 C C . ASN A 1 212 ? 0.638 -6.022 -10.060 1.00 97.38 212 ASN A C 1
ATOM 1637 O O . ASN A 1 212 ? -0.373 -6.016 -10.758 1.00 97.38 212 ASN A O 1
ATOM 1641 N N . LEU A 1 213 ? 0.730 -5.256 -8.966 1.00 97.81 213 LEU A N 1
ATOM 1642 C CA . LEU A 1 213 ? -0.341 -4.337 -8.568 1.00 97.81 213 LEU A CA 1
ATOM 1643 C C . LEU A 1 213 ? -0.551 -3.216 -9.594 1.00 97.81 213 LEU A C 1
ATOM 1645 O O . LEU A 1 213 ? -1.689 -2.817 -9.841 1.00 97.81 213 LEU A O 1
ATOM 1649 N N . CYS A 1 214 ? 0.530 -2.711 -10.195 1.00 98.06 214 CYS A N 1
ATOM 1650 C CA . CYS A 1 214 ? 0.444 -1.707 -11.251 1.00 98.06 214 CYS A CA 1
ATOM 1651 C C . CYS A 1 214 ? -0.146 -2.293 -12.539 1.00 98.06 214 CYS A C 1
ATOM 1653 O O . CYS A 1 214 ? -1.018 -1.661 -13.123 1.00 98.06 214 CYS A O 1
ATOM 1655 N N . GLU A 1 215 ? 0.253 -3.501 -12.943 1.00 97.12 215 GLU A N 1
ATOM 1656 C CA . GLU A 1 215 ? -0.319 -4.220 -14.089 1.00 97.12 215 GLU A CA 1
ATOM 1657 C C . GLU A 1 215 ? -1.829 -4.409 -13.917 1.00 97.12 215 GLU A C 1
ATOM 1659 O O . GLU A 1 215 ? -2.595 -3.999 -14.786 1.00 97.12 215 GLU A O 1
ATOM 1664 N N . LYS A 1 216 ? -2.276 -4.892 -12.748 1.00 95.62 216 LYS A N 1
ATOM 1665 C CA . LYS A 1 216 ? -3.709 -4.999 -12.422 1.00 95.62 216 LYS A CA 1
ATOM 1666 C C . LYS A 1 216 ? -4.440 -3.657 -12.530 1.00 95.62 216 LYS A C 1
ATOM 1668 O O . LYS A 1 216 ? -5.588 -3.622 -12.958 1.00 95.62 216 LYS A O 1
ATOM 1673 N N . ALA A 1 217 ? -3.805 -2.547 -12.148 1.00 96.19 217 ALA A N 1
ATOM 1674 C CA . ALA A 1 217 ? -4.414 -1.221 -12.274 1.00 96.19 217 ALA A CA 1
ATOM 1675 C C . ALA A 1 217 ? -4.490 -0.754 -13.740 1.00 96.19 217 ALA A C 1
ATOM 1677 O O . ALA A 1 217 ? -5.460 -0.101 -14.121 1.00 96.19 217 ALA A O 1
ATOM 1678 N N . LEU A 1 218 ? -3.497 -1.109 -14.561 1.00 95.69 218 LEU A N 1
ATOM 1679 C CA . LEU A 1 218 ? -3.441 -0.788 -15.991 1.00 95.69 218 LEU A CA 1
ATOM 1680 C C . LEU A 1 218 ? -4.398 -1.636 -16.834 1.00 95.69 218 LEU A C 1
ATOM 1682 O O . LEU A 1 218 ? -4.866 -1.171 -17.869 1.00 95.69 218 LEU A O 1
ATOM 1686 N N . GLU A 1 219 ? -4.738 -2.845 -16.381 1.00 93.00 219 GLU A N 1
ATOM 1687 C CA . GLU A 1 219 ? -5.822 -3.639 -16.973 1.00 93.00 219 GLU A CA 1
ATOM 1688 C C . GLU A 1 219 ? -7.189 -2.946 -16.864 1.00 93.00 219 GLU A C 1
ATOM 1690 O O . GLU A 1 219 ? -8.077 -3.224 -17.668 1.00 93.00 219 GLU A O 1
ATOM 1695 N N . LEU A 1 220 ? -7.369 -2.067 -15.872 1.00 90.75 220 LEU A N 1
ATOM 1696 C CA . LEU A 1 220 ? -8.607 -1.313 -15.652 1.00 90.75 220 LEU A CA 1
ATOM 1697 C C . LEU A 1 220 ? -8.579 0.039 -16.361 1.00 90.75 220 LEU A C 1
ATOM 1699 O O . LEU A 1 220 ? -9.574 0.439 -16.955 1.00 90.75 220 LEU A O 1
ATOM 1703 N N . ASP A 1 221 ? -7.448 0.741 -16.279 1.00 91.88 221 ASP A N 1
ATOM 1704 C CA . ASP A 1 221 ? -7.209 2.019 -16.947 1.00 91.88 221 ASP A CA 1
ATOM 1705 C C . ASP A 1 221 ? -5.765 2.073 -17.459 1.00 91.88 221 ASP A C 1
ATOM 1707 O O . ASP A 1 221 ? -4.825 2.356 -16.708 1.00 91.88 221 ASP A O 1
ATOM 1711 N N . GLN A 1 222 ? -5.592 1.850 -18.763 1.00 94.19 222 GLN A N 1
ATOM 1712 C CA . GLN A 1 222 ? -4.287 1.911 -19.432 1.00 94.19 222 GLN A CA 1
ATOM 1713 C C . GLN A 1 222 ? -3.648 3.308 -19.350 1.00 94.19 222 GLN A C 1
ATOM 1715 O O . GLN A 1 222 ? -2.426 3.437 -19.411 1.00 94.19 222 GLN A O 1
ATOM 1720 N N . ASN A 1 223 ? -4.462 4.350 -19.150 1.00 94.25 223 ASN A N 1
ATOM 1721 C CA . ASN A 1 223 ? -4.041 5.741 -19.012 1.00 94.25 223 ASN A CA 1
ATOM 1722 C C . ASN A 1 223 ? -3.911 6.160 -17.535 1.00 94.25 223 ASN A C 1
ATOM 1724 O O . ASN A 1 223 ? -3.976 7.353 -17.196 1.00 94.25 223 ASN A O 1
ATOM 1728 N N . ASN A 1 224 ? -3.699 5.209 -16.622 1.00 95.81 224 ASN A N 1
ATOM 1729 C CA . ASN A 1 224 ? -3.423 5.511 -15.225 1.00 95.81 224 ASN A CA 1
ATOM 1730 C C . ASN A 1 224 ? -1.959 5.943 -15.033 1.00 95.81 224 ASN A C 1
ATOM 1732 O O . ASN A 1 224 ? -1.059 5.130 -14.808 1.00 95.81 224 ASN A O 1
ATOM 1736 N N . ALA A 1 225 ? -1.725 7.259 -15.057 1.00 96.12 225 ALA A N 1
ATOM 1737 C CA . ALA A 1 225 ? -0.395 7.846 -14.880 1.00 96.12 225 ALA A CA 1
ATOM 1738 C C . ALA A 1 225 ? 0.288 7.437 -13.560 1.00 96.12 225 ALA A C 1
ATOM 1740 O O . ALA A 1 225 ? 1.505 7.255 -13.532 1.00 96.12 225 ALA A O 1
ATOM 1741 N N . LYS A 1 226 ? -0.476 7.259 -12.468 1.00 95.81 226 LYS A N 1
ATOM 1742 C CA . LYS A 1 226 ? 0.079 6.839 -11.170 1.00 95.81 226 LYS A CA 1
ATOM 1743 C C . LYS A 1 226 ? 0.591 5.402 -11.234 1.00 95.81 226 LYS A C 1
ATOM 1745 O O . LYS A 1 226 ? 1.665 5.139 -10.704 1.00 95.81 226 LYS A O 1
ATOM 1750 N N . ALA A 1 227 ? -0.155 4.497 -11.870 1.00 97.75 227 ALA A N 1
ATOM 1751 C CA . ALA A 1 227 ? 0.257 3.106 -12.047 1.00 97.75 227 ALA A CA 1
ATOM 1752 C C . ALA A 1 227 ? 1.508 3.003 -12.933 1.00 97.75 227 ALA A C 1
ATOM 1754 O O . ALA A 1 227 ? 2.485 2.385 -12.519 1.00 97.75 227 ALA A O 1
ATOM 1755 N N . LEU A 1 228 ? 1.523 3.683 -14.089 1.00 97.94 228 LEU A N 1
ATOM 1756 C CA . LEU A 1 228 ? 2.688 3.715 -14.985 1.00 97.94 228 LEU A CA 1
ATOM 1757 C C . LEU A 1 228 ? 3.936 4.235 -14.264 1.00 97.94 228 LEU A C 1
ATOM 1759 O O . LEU A 1 228 ? 4.985 3.595 -14.287 1.00 97.94 228 LEU A O 1
ATOM 1763 N N . TYR A 1 229 ? 3.822 5.371 -13.576 1.00 97.81 229 TYR A N 1
ATOM 1764 C CA . TYR A 1 229 ? 4.971 5.966 -12.905 1.00 97.81 229 TYR A CA 1
ATOM 1765 C C . TYR A 1 229 ? 5.490 5.102 -11.744 1.00 97.81 229 TYR A C 1
ATOM 1767 O O . TYR A 1 229 ? 6.695 4.887 -11.630 1.00 97.81 229 TYR A O 1
ATOM 1775 N N . ARG A 1 230 ? 4.597 4.538 -10.919 1.00 98.06 230 ARG A N 1
ATOM 1776 C CA . ARG A 1 230 ? 4.978 3.633 -9.817 1.00 98.06 230 ARG A CA 1
ATOM 1777 C C . ARG A 1 230 ? 5.624 2.342 -10.341 1.00 98.06 230 ARG A C 1
ATOM 1779 O O . ARG A 1 230 ? 6.599 1.872 -9.759 1.00 98.06 230 ARG A O 1
ATOM 1786 N N . MET A 1 231 ? 5.149 1.814 -11.470 1.00 97.75 231 MET A N 1
ATOM 1787 C CA . MET A 1 231 ? 5.755 0.663 -12.148 1.00 97.75 231 MET A CA 1
ATOM 1788 C C . MET A 1 231 ? 7.166 0.981 -12.658 1.00 97.75 231 MET A C 1
ATOM 1790 O O . MET A 1 231 ? 8.089 0.198 -12.441 1.00 97.75 231 MET A O 1
ATOM 1794 N N . ALA A 1 232 ? 7.363 2.155 -13.266 1.00 97.88 232 ALA A N 1
ATOM 1795 C CA . ALA A 1 232 ? 8.684 2.616 -13.693 1.00 97.88 232 ALA A CA 1
ATOM 1796 C C . ALA A 1 232 ? 9.661 2.735 -12.508 1.00 97.88 232 ALA A C 1
ATOM 1798 O O . ALA A 1 232 ? 10.785 2.238 -12.580 1.00 97.88 232 ALA A O 1
ATOM 1799 N N . GLN A 1 233 ? 9.209 3.302 -11.383 1.00 97.62 233 GLN A N 1
ATOM 1800 C CA . GLN A 1 233 ? 9.996 3.371 -10.147 1.00 97.62 233 GLN A CA 1
ATOM 1801 C C . GLN A 1 233 ? 10.390 1.978 -9.634 1.00 97.62 233 GLN A C 1
ATOM 1803 O O . GLN A 1 233 ? 11.526 1.788 -9.200 1.00 97.62 233 GLN A O 1
ATOM 1808 N N . ALA A 1 234 ? 9.490 0.993 -9.713 1.00 96.88 234 ALA A N 1
ATOM 1809 C CA . ALA A 1 234 ? 9.790 -0.376 -9.304 1.00 96.88 234 ALA A CA 1
ATOM 1810 C C . ALA A 1 234 ? 10.873 -1.021 -10.187 1.00 96.88 234 ALA A C 1
ATOM 1812 O O . ALA A 1 234 ? 11.822 -1.610 -9.668 1.00 96.88 234 ALA A O 1
ATOM 1813 N N . HIS A 1 235 ? 10.796 -0.841 -11.511 1.00 97.06 235 HIS A N 1
ATOM 1814 C CA . HIS A 1 235 ? 11.846 -1.300 -12.425 1.00 97.06 235 HIS A CA 1
ATOM 1815 C C . HIS A 1 235 ? 13.194 -0.628 -12.146 1.00 97.06 235 HIS A C 1
ATOM 1817 O O . HIS A 1 235 ? 14.220 -1.313 -12.120 1.00 97.06 235 HIS A O 1
ATOM 1823 N N . ALA A 1 236 ? 13.200 0.676 -11.859 1.00 96.00 236 ALA A N 1
ATOM 1824 C CA . ALA A 1 236 ? 14.415 1.398 -11.496 1.00 96.00 236 ALA A CA 1
ATOM 1825 C C . ALA A 1 236 ? 15.060 0.841 -10.213 1.00 96.00 236 ALA A C 1
ATOM 1827 O O . ALA A 1 236 ? 16.273 0.643 -10.182 1.00 96.00 236 ALA A O 1
ATOM 1828 N N . GLN A 1 237 ? 14.268 0.494 -9.187 1.00 93.88 237 GLN A N 1
ATOM 1829 C CA . GLN A 1 237 ? 14.786 -0.144 -7.964 1.00 93.88 237 GLN A CA 1
ATOM 1830 C C . GLN A 1 237 ? 15.405 -1.528 -8.222 1.00 93.88 237 GLN A C 1
ATOM 1832 O O . GLN A 1 237 ? 16.321 -1.938 -7.514 1.00 93.88 237 GLN A O 1
ATOM 1837 N N . THR A 1 238 ? 14.953 -2.232 -9.262 1.00 93.25 238 THR A N 1
ATOM 1838 C CA . THR A 1 238 ? 15.554 -3.498 -9.724 1.00 93.25 238 THR A CA 1
ATOM 1839 C C . THR A 1 238 ? 16.698 -3.308 -10.731 1.00 93.25 238 THR A C 1
ATOM 1841 O O . THR A 1 238 ? 17.087 -4.261 -11.398 1.00 93.25 238 THR A O 1
ATOM 1844 N N . LYS A 1 239 ? 17.227 -2.082 -10.880 1.00 93.44 239 LYS A N 1
ATOM 1845 C CA . LYS A 1 239 ? 18.274 -1.699 -11.853 1.00 93.44 239 LYS A CA 1
ATOM 1846 C C . LYS A 1 239 ? 17.906 -1.936 -13.327 1.00 93.44 239 LYS A C 1
ATOM 1848 O O . LYS A 1 239 ? 18.756 -1.849 -14.209 1.00 93.44 239 LYS A O 1
ATOM 1853 N N . SER A 1 240 ? 16.627 -2.165 -13.623 1.00 95.00 240 SER A N 1
ATOM 1854 C CA . SER A 1 240 ? 16.098 -2.306 -14.984 1.00 95.00 240 SER A CA 1
ATOM 1855 C C . SER A 1 240 ? 15.800 -0.929 -15.587 1.00 95.00 240 SER A C 1
ATOM 1857 O O . SER A 1 240 ? 14.657 -0.607 -15.914 1.00 95.00 240 SER A O 1
ATOM 1859 N N . TYR A 1 241 ? 16.829 -0.084 -15.695 1.00 95.94 241 TYR A N 1
ATOM 1860 C CA . TYR A 1 241 ? 16.678 1.336 -16.035 1.00 95.94 241 TYR A CA 1
ATOM 1861 C C . TYR A 1 241 ? 16.092 1.581 -17.431 1.00 95.94 241 TYR A C 1
ATOM 1863 O O . TYR A 1 241 ? 15.359 2.541 -17.627 1.00 95.94 241 TYR A O 1
ATOM 1871 N N . GLU A 1 242 ? 16.366 0.704 -18.398 1.00 94.38 242 GLU A N 1
ATOM 1872 C CA . GLU A 1 242 ? 15.794 0.810 -19.746 1.00 94.38 242 GLU A CA 1
ATOM 1873 C C . GLU A 1 242 ? 14.267 0.680 -19.745 1.00 94.38 242 GLU A C 1
ATOM 1875 O O . GLU A 1 242 ? 13.569 1.540 -20.284 1.00 94.38 242 GLU A O 1
ATOM 1880 N N . TYR A 1 243 ? 13.745 -0.346 -19.067 1.00 95.81 243 TYR A N 1
ATOM 1881 C CA . TYR A 1 243 ? 12.305 -0.520 -18.886 1.00 95.81 243 TYR A CA 1
ATOM 1882 C C . TYR A 1 243 ? 11.695 0.623 -18.070 1.00 95.81 243 TYR A C 1
ATOM 1884 O O . TYR A 1 243 ? 10.621 1.114 -18.418 1.00 95.81 243 TYR A O 1
ATOM 1892 N N . ALA A 1 244 ? 12.391 1.086 -17.025 1.00 97.00 244 ALA A N 1
ATOM 1893 C CA . ALA A 1 244 ? 11.946 2.216 -16.215 1.00 97.00 244 ALA A CA 1
ATOM 1894 C C . ALA A 1 244 ? 11.755 3.488 -17.058 1.00 97.00 244 ALA A C 1
ATOM 1896 O O . ALA A 1 244 ? 10.683 4.092 -17.006 1.00 97.00 244 ALA A O 1
ATOM 1897 N N . SER A 1 245 ? 12.735 3.860 -17.888 1.00 96.44 245 SER A N 1
ATOM 1898 C CA . SER A 1 245 ? 12.636 5.034 -18.765 1.00 96.44 245 SER A CA 1
ATOM 1899 C C . SER A 1 245 ? 11.518 4.892 -19.800 1.00 96.44 245 SER A C 1
ATOM 1901 O O . SER A 1 245 ? 10.730 5.822 -19.964 1.00 96.44 245 SER A O 1
ATOM 1903 N N . LEU A 1 246 ? 11.376 3.724 -20.439 1.00 96.94 246 LEU A N 1
ATOM 1904 C CA . LEU A 1 246 ? 10.315 3.479 -21.425 1.00 96.94 246 LEU A CA 1
ATOM 1905 C C . LEU A 1 246 ? 8.912 3.635 -20.816 1.00 96.94 246 LEU A C 1
ATOM 1907 O O . LEU A 1 246 ? 8.041 4.296 -21.382 1.00 96.94 246 LEU A O 1
ATOM 1911 N N . ILE A 1 247 ? 8.678 3.031 -19.648 1.00 97.19 247 ILE A N 1
ATOM 1912 C CA . ILE A 1 247 ? 7.392 3.133 -18.945 1.00 97.19 247 ILE A CA 1
ATOM 1913 C C . ILE A 1 247 ? 7.182 4.563 -18.424 1.00 97.19 247 ILE A C 1
ATOM 1915 O O . ILE A 1 247 ? 6.074 5.095 -18.511 1.00 9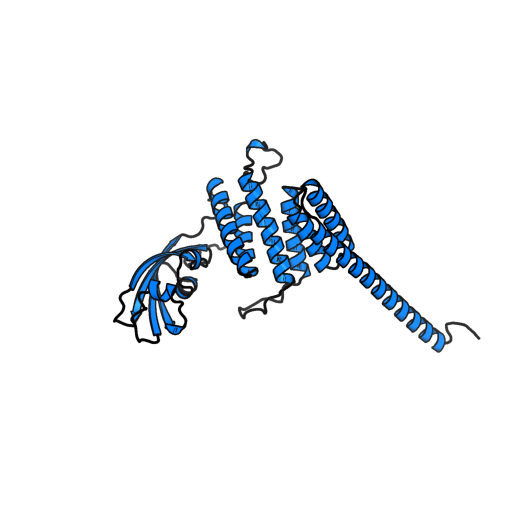7.19 247 ILE A O 1
ATOM 1919 N N . GLY A 1 248 ? 8.241 5.213 -17.936 1.00 97.00 248 GLY A N 1
ATOM 1920 C CA . GLY A 1 248 ? 8.217 6.611 -17.513 1.00 97.00 248 GLY A CA 1
ATOM 1921 C C . GLY A 1 248 ? 7.778 7.549 -18.639 1.00 97.00 248 GLY A C 1
ATOM 1922 O O . GLY A 1 248 ? 6.908 8.390 -18.424 1.00 97.00 248 GLY A O 1
ATOM 1923 N N . GLN A 1 249 ? 8.297 7.368 -19.856 1.00 97.19 249 GLN A N 1
ATOM 1924 C CA . GLN A 1 249 ? 7.894 8.153 -21.029 1.00 97.19 249 GLN A CA 1
ATOM 1925 C C . GLN A 1 249 ? 6.403 7.976 -21.357 1.00 97.19 249 GLN A C 1
ATOM 1927 O O . GLN A 1 249 ? 5.720 8.956 -21.659 1.00 97.19 249 GLN A O 1
ATOM 1932 N N . LYS A 1 250 ? 5.858 6.758 -21.216 1.00 97.06 250 LYS A N 1
ATOM 1933 C CA . LYS A 1 250 ? 4.405 6.529 -21.332 1.00 97.06 250 LYS A CA 1
ATOM 1934 C C . LYS A 1 250 ? 3.628 7.307 -20.267 1.00 97.06 250 LYS A C 1
ATOM 1936 O O . LYS A 1 250 ? 2.623 7.937 -20.588 1.00 97.06 250 LYS A O 1
ATOM 1941 N N . ALA A 1 251 ? 4.102 7.315 -19.019 1.00 97.00 251 ALA A N 1
ATOM 1942 C CA . ALA A 1 251 ? 3.481 8.099 -17.950 1.00 97.00 251 ALA A CA 1
ATOM 1943 C C . ALA A 1 251 ? 3.489 9.606 -18.267 1.00 97.00 251 ALA A C 1
ATOM 1945 O O . ALA A 1 251 ? 2.474 10.272 -18.076 1.00 97.00 251 ALA A O 1
ATOM 1946 N N . VAL A 1 252 ? 4.596 10.132 -18.804 1.00 97.12 252 VAL A N 1
ATOM 1947 C CA . VAL A 1 252 ? 4.714 11.530 -19.256 1.00 97.12 252 VAL A CA 1
ATOM 1948 C C . VAL A 1 252 ? 3.702 11.847 -20.355 1.00 97.12 252 VAL A C 1
ATOM 1950 O O . VAL A 1 252 ? 3.009 12.859 -20.261 1.00 97.12 252 VAL A O 1
ATOM 1953 N N . ALA A 1 253 ? 3.578 10.987 -21.369 1.00 96.69 253 ALA A N 1
ATOM 1954 C CA . ALA A 1 253 ? 2.617 11.174 -22.455 1.00 96.69 253 ALA A CA 1
ATOM 1955 C C . ALA A 1 253 ? 1.174 11.250 -21.926 1.00 96.69 253 ALA A C 1
ATOM 1957 O O . ALA A 1 253 ? 0.424 12.161 -22.280 1.00 96.69 253 ALA A O 1
ATOM 1958 N N . VAL A 1 254 ? 0.814 10.353 -21.003 1.00 96.50 254 VAL A N 1
ATOM 1959 C CA . VAL A 1 254 ? -0.498 10.356 -20.346 1.00 96.50 254 VAL A CA 1
ATOM 1960 C C . VAL A 1 254 ? -0.709 11.628 -19.517 1.00 96.50 254 VAL A C 1
ATOM 1962 O O . VAL A 1 254 ? -1.771 12.241 -19.614 1.00 96.50 254 VAL A O 1
ATOM 1965 N N . LEU A 1 255 ? 0.276 12.064 -18.725 1.00 95.25 255 LEU A N 1
ATOM 1966 C CA . LEU A 1 255 ? 0.173 13.299 -17.934 1.00 95.25 255 LEU A CA 1
ATOM 1967 C C . LEU A 1 255 ? -0.032 14.528 -18.827 1.00 95.25 255 LEU A C 1
ATOM 1969 O O . LEU A 1 255 ? -0.950 15.305 -18.570 1.00 95.25 255 LEU A O 1
ATOM 1973 N N . LYS A 1 256 ? 0.743 14.647 -19.914 1.00 95.31 256 LYS A N 1
ATOM 1974 C CA . LYS A 1 256 ? 0.602 15.721 -20.910 1.00 95.31 256 LYS A CA 1
ATOM 1975 C C . LYS A 1 256 ? -0.786 15.712 -21.551 1.00 95.31 256 LYS A C 1
ATOM 1977 O O . LYS A 1 256 ? -1.424 16.756 -21.613 1.00 95.31 256 LYS A O 1
ATOM 1982 N N . SER A 1 257 ? -1.294 14.537 -21.939 1.00 95.38 257 SER A N 1
ATOM 1983 C CA . SER A 1 257 ? -2.645 14.407 -22.513 1.00 95.38 257 SER A CA 1
ATOM 1984 C C . SER A 1 257 ? -3.761 14.845 -21.553 1.00 95.38 257 SER A C 1
ATOM 1986 O O . SER A 1 257 ? -4.804 15.312 -21.994 1.00 95.38 257 SER A O 1
ATOM 1988 N N . LYS A 1 258 ? -3.526 14.736 -20.237 1.00 93.25 258 LYS A N 1
ATOM 1989 C CA . LYS A 1 258 ? -4.450 15.157 -19.173 1.00 93.25 258 LYS A CA 1
ATOM 1990 C C . LYS A 1 258 ? -4.218 16.603 -18.702 1.00 93.25 258 LYS A C 1
ATOM 1992 O O . LYS A 1 258 ? -4.854 17.021 -17.741 1.00 93.25 258 LYS A O 1
ATOM 1997 N N . GLY A 1 259 ? -3.300 17.350 -19.325 1.00 92.88 259 GLY A N 1
ATOM 1998 C 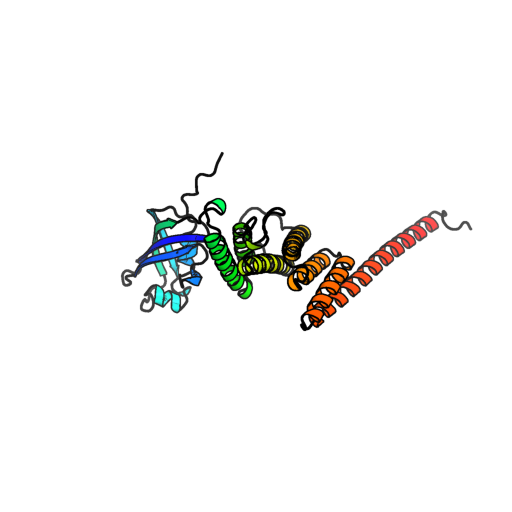CA . GLY A 1 259 ? -2.946 18.716 -18.918 1.00 92.88 259 GLY A CA 1
ATOM 1999 C C . GLY A 1 259 ? -2.222 18.811 -17.567 1.00 92.88 259 GLY A C 1
ATOM 2000 O O . GLY A 1 259 ? -2.219 19.869 -16.944 1.00 92.88 259 GLY A O 1
ATOM 2001 N N . LEU A 1 260 ? -1.631 17.714 -17.083 1.00 94.31 260 LEU A N 1
ATOM 2002 C CA . LEU A 1 260 ? -0.898 17.655 -15.815 1.00 94.31 260 LEU A CA 1
ATOM 2003 C C . LEU A 1 260 ? 0.606 17.864 -16.037 1.00 94.31 260 LEU A C 1
ATOM 2005 O O . LEU A 1 260 ? 1.151 17.440 -17.055 1.00 94.31 260 LEU A O 1
ATOM 2009 N N . ASN A 1 261 ? 1.295 18.461 -15.058 1.00 94.06 261 ASN A N 1
ATOM 2010 C CA . ASN A 1 261 ? 2.737 18.711 -15.135 1.00 94.06 261 ASN A CA 1
ATOM 2011 C C . ASN A 1 261 ? 3.553 17.396 -15.030 1.00 94.06 261 ASN A C 1
ATOM 2013 O O . ASN A 1 261 ? 3.503 16.737 -13.986 1.00 94.06 261 ASN A O 1
ATOM 2017 N N . PRO A 1 262 ? 4.336 17.020 -16.060 1.00 95.25 262 PRO A N 1
ATOM 2018 C CA . PRO A 1 262 ? 5.137 15.799 -16.068 1.00 95.25 262 PRO A CA 1
ATOM 2019 C C . PRO A 1 262 ? 6.550 15.960 -15.483 1.00 95.25 262 PRO A C 1
ATOM 2021 O O . PRO A 1 262 ? 7.262 14.961 -15.389 1.00 95.25 262 PRO A O 1
ATOM 2024 N N . ALA A 1 263 ? 6.963 17.166 -15.073 1.00 95.00 263 ALA A N 1
ATOM 2025 C CA . ALA A 1 263 ? 8.354 17.482 -14.726 1.00 95.00 263 ALA A CA 1
ATOM 2026 C C . ALA A 1 263 ? 8.981 16.517 -13.702 1.00 95.00 263 ALA A C 1
ATOM 2028 O O . ALA A 1 263 ? 10.118 16.087 -13.864 1.00 95.00 263 ALA A O 1
ATOM 2029 N N . ALA A 1 264 ? 8.232 16.107 -12.672 1.00 93.81 264 ALA A N 1
ATOM 2030 C CA . ALA A 1 264 ? 8.731 15.161 -11.668 1.00 93.81 264 ALA A CA 1
ATOM 2031 C C . ALA A 1 264 ? 9.077 13.778 -12.260 1.00 93.81 264 ALA A C 1
ATOM 2033 O O . ALA A 1 264 ? 10.028 13.122 -11.824 1.00 93.81 264 ALA A O 1
ATOM 2034 N N . VAL A 1 265 ? 8.311 13.333 -13.261 1.00 94.75 265 VAL A N 1
ATOM 2035 C CA . VAL A 1 265 ? 8.565 12.075 -13.971 1.00 94.75 265 VAL A CA 1
ATOM 2036 C C . VAL A 1 265 ? 9.745 12.243 -14.926 1.00 94.75 265 VAL A C 1
ATOM 2038 O O . VAL A 1 265 ? 10.609 11.375 -14.964 1.00 94.75 265 VAL A O 1
ATOM 2041 N N . GLU A 1 266 ? 9.827 13.368 -15.639 1.00 96.75 266 GLU A N 1
ATOM 2042 C CA . GLU A 1 266 ? 10.932 13.673 -16.562 1.00 96.75 266 GLU A CA 1
ATOM 2043 C C . GLU A 1 266 ? 12.286 13.748 -15.835 1.00 96.75 266 GLU A C 1
ATOM 2045 O O . GLU A 1 266 ? 13.258 13.146 -16.291 1.00 96.75 266 GLU A O 1
ATOM 2050 N N . ILE A 1 267 ? 12.334 14.373 -14.651 1.00 97.12 267 ILE A N 1
ATOM 2051 C CA . ILE A 1 267 ? 13.527 14.380 -13.787 1.00 97.12 267 ILE A CA 1
ATOM 2052 C C . ILE A 1 267 ? 13.927 12.947 -13.421 1.00 97.12 267 ILE A C 1
ATOM 2054 O O . ILE A 1 267 ? 15.090 12.571 -13.552 1.00 97.12 267 ILE A O 1
ATOM 2058 N N . SER A 1 268 ? 12.962 12.122 -13.010 1.00 96.25 268 SER A N 1
ATOM 2059 C CA . SER A 1 268 ? 13.230 10.728 -12.642 1.00 96.25 268 SER A CA 1
ATOM 2060 C C . SER A 1 268 ? 13.777 9.921 -13.824 1.00 96.25 268 SER A C 1
ATOM 2062 O O . SER A 1 268 ? 14.752 9.191 -13.659 1.00 96.25 268 SER A O 1
ATOM 2064 N N . ILE A 1 269 ? 13.225 10.106 -15.028 1.00 96.81 269 ILE A N 1
ATOM 2065 C CA . ILE A 1 269 ? 13.727 9.470 -16.258 1.00 96.81 269 ILE A CA 1
ATOM 2066 C C . ILE A 1 269 ? 15.182 9.868 -16.515 1.00 96.81 269 ILE A C 1
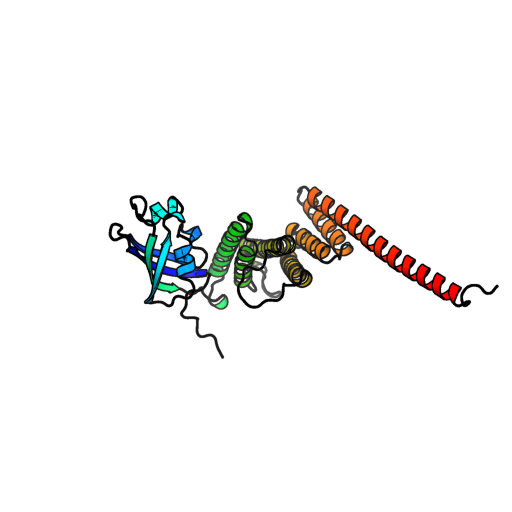ATOM 2068 O O . ILE A 1 269 ? 16.006 8.982 -16.736 1.00 96.81 269 ILE A O 1
ATOM 2072 N N . SER A 1 270 ? 15.520 11.160 -16.412 1.00 97.00 270 SER A N 1
ATOM 2073 C CA . SER A 1 270 ? 16.907 11.626 -16.562 1.00 97.00 270 SER A CA 1
ATOM 2074 C C . SER A 1 270 ? 17.840 10.922 -15.575 1.00 97.00 270 SER A C 1
ATOM 2076 O O . SER A 1 270 ? 18.882 10.398 -15.972 1.00 97.00 270 SER A O 1
ATOM 2078 N N . THR A 1 271 ? 17.435 10.810 -14.302 1.00 97.00 271 THR A N 1
ATOM 2079 C CA . THR A 1 271 ? 18.252 10.113 -13.293 1.00 97.00 271 THR A CA 1
ATOM 2080 C C . THR A 1 271 ? 18.430 8.625 -13.604 1.00 97.00 271 THR A C 1
ATOM 2082 O O . THR A 1 271 ? 19.512 8.073 -13.401 1.00 97.00 271 THR A O 1
ATOM 2085 N N . TRP A 1 272 ? 17.406 7.956 -14.143 1.00 97.00 272 TRP A N 1
ATOM 2086 C CA . TRP A 1 272 ? 17.504 6.547 -14.530 1.00 97.00 272 TRP A CA 1
ATOM 2087 C C . TRP A 1 272 ? 18.390 6.355 -15.763 1.00 97.00 272 TRP A C 1
ATOM 2089 O O . TRP A 1 272 ? 19.140 5.383 -15.834 1.00 97.00 272 TRP A O 1
ATOM 2099 N N . GLU A 1 273 ? 18.365 7.284 -16.718 1.00 95.88 273 GLU A N 1
ATOM 2100 C CA . GLU A 1 273 ? 19.232 7.254 -17.900 1.00 95.88 273 GLU A CA 1
ATOM 2101 C C . GLU A 1 273 ? 20.703 7.513 -17.560 1.00 95.88 273 GLU A C 1
ATOM 2103 O O . GLU A 1 273 ? 21.597 6.907 -18.159 1.00 95.88 273 GLU A O 1
ATOM 2108 N N . GLU A 1 274 ? 20.972 8.389 -16.594 1.00 96.06 274 GLU A N 1
ATOM 2109 C CA . GLU A 1 274 ? 22.308 8.588 -16.029 1.00 96.06 274 GLU A CA 1
ATOM 2110 C C . GLU A 1 274 ? 22.795 7.330 -15.311 1.00 96.06 274 GLU A C 1
ATOM 2112 O O . GLU A 1 274 ? 23.890 6.849 -15.608 1.00 96.06 274 GLU A O 1
ATOM 2117 N N . ALA A 1 275 ? 21.959 6.729 -14.456 1.00 94.75 275 ALA A N 1
ATOM 2118 C CA . ALA A 1 275 ? 22.275 5.468 -13.786 1.00 94.75 275 ALA A CA 1
ATOM 2119 C C . ALA A 1 275 ? 22.521 4.325 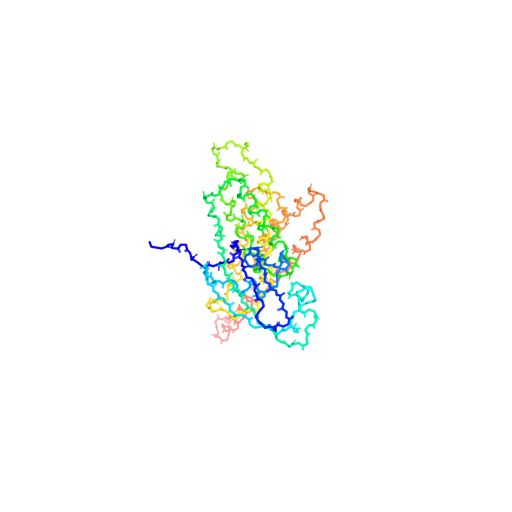-14.787 1.00 94.75 275 ALA A C 1
ATOM 2121 O O . ALA A 1 275 ? 23.446 3.531 -14.612 1.00 94.75 275 ALA A O 1
ATOM 2122 N N . ARG A 1 276 ? 21.759 4.275 -15.889 1.00 94.94 276 ARG A N 1
ATOM 2123 C CA . ARG A 1 276 ? 21.971 3.327 -16.994 1.00 94.94 276 ARG A CA 1
ATOM 2124 C C . ARG A 1 276 ? 23.332 3.519 -17.656 1.00 94.94 276 ARG A C 1
ATOM 2126 O O . ARG A 1 276 ? 24.022 2.539 -17.926 1.00 94.94 276 ARG A O 1
ATOM 2133 N N . ARG A 1 277 ? 23.709 4.767 -17.954 1.00 94.81 277 ARG A N 1
ATOM 2134 C CA . ARG A 1 277 ? 25.012 5.098 -18.554 1.00 94.81 277 ARG A CA 1
ATOM 2135 C C . ARG A 1 277 ? 26.163 4.770 -17.605 1.00 94.81 277 ARG A C 1
ATOM 2137 O O . ARG A 1 277 ? 27.163 4.224 -18.059 1.00 94.81 277 ARG A O 1
ATOM 2144 N N . ALA A 1 278 ? 26.005 5.057 -16.314 1.00 94.19 278 ALA A N 1
ATOM 2145 C CA . ALA A 1 278 ? 26.982 4.718 -15.287 1.00 94.19 278 ALA A CA 1
ATOM 2146 C C . ALA A 1 278 ? 27.184 3.198 -15.174 1.00 94.19 278 ALA A C 1
ATOM 2148 O O . ALA A 1 278 ? 28.319 2.743 -15.253 1.00 94.19 278 ALA A O 1
ATOM 2149 N N . ALA A 1 279 ? 26.101 2.414 -15.110 1.00 92.19 279 ALA A N 1
ATOM 2150 C CA . ALA A 1 279 ? 26.177 0.952 -15.041 1.00 92.19 279 ALA A CA 1
ATOM 2151 C C . ALA A 1 279 ? 26.882 0.337 -16.266 1.00 92.19 279 ALA A C 1
ATOM 2153 O O . ALA A 1 279 ? 27.730 -0.536 -16.117 1.00 92.19 279 ALA A O 1
ATOM 2154 N N . LYS A 1 280 ? 26.593 0.835 -17.480 1.00 92.56 280 LYS A N 1
ATOM 2155 C CA . LYS A 1 280 ? 27.298 0.399 -18.701 1.00 92.56 280 LYS A CA 1
ATOM 2156 C C . LYS A 1 280 ? 28.788 0.748 -18.681 1.00 92.56 280 LYS A C 1
ATOM 2158 O O . LYS A 1 280 ? 29.600 -0.012 -19.197 1.00 92.56 280 LYS A O 1
ATOM 2163 N N . ARG A 1 281 ? 29.149 1.909 -18.123 1.00 93.38 281 ARG A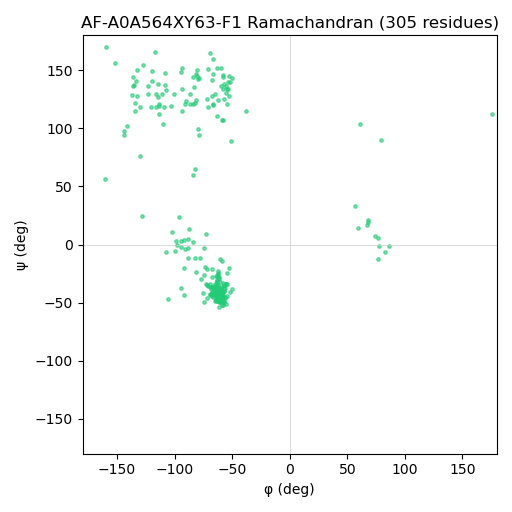 N 1
ATOM 2164 C CA . ARG A 1 281 ? 30.551 2.322 -17.988 1.00 93.38 281 ARG A CA 1
ATOM 2165 C C . ARG A 1 281 ? 31.293 1.419 -17.005 1.00 93.38 281 ARG A C 1
ATOM 2167 O O . ARG A 1 281 ? 32.380 0.970 -17.334 1.00 93.38 281 ARG A O 1
ATOM 2174 N N . GLU A 1 282 ? 30.688 1.117 -15.859 1.00 92.25 282 GLU A N 1
ATOM 2175 C CA . GLU A 1 282 ? 31.251 0.207 -14.854 1.00 92.25 282 GLU A CA 1
ATOM 2176 C C . GLU A 1 282 ? 31.477 -1.199 -15.431 1.00 92.25 282 GLU A C 1
ATOM 2178 O O . GLU A 1 282 ? 32.549 -1.774 -15.261 1.00 92.25 282 GLU A O 1
ATOM 2183 N N . GLU A 1 283 ? 30.512 -1.726 -16.190 1.00 90.81 283 GLU A N 1
ATOM 2184 C CA . GLU A 1 283 ? 30.656 -3.006 -16.891 1.00 90.81 283 GLU A CA 1
ATOM 2185 C C . GLU A 1 283 ? 31.808 -2.970 -17.909 1.00 90.81 283 GLU A C 1
ATOM 2187 O O . GLU A 1 283 ? 32.651 -3.869 -17.927 1.00 90.81 283 GLU A O 1
ATOM 2192 N N . TYR A 1 284 ? 31.895 -1.907 -18.716 1.00 93.19 284 TYR A N 1
ATOM 2193 C CA . TYR A 1 284 ? 32.991 -1.723 -19.667 1.00 93.19 284 TYR A CA 1
ATOM 2194 C C . TYR A 1 284 ? 34.355 -1.635 -18.968 1.00 93.19 284 TYR A C 1
ATOM 2196 O O . TYR A 1 284 ? 35.298 -2.296 -19.393 1.00 93.19 284 TYR A O 1
ATOM 2204 N N . GLU A 1 285 ? 34.471 -0.860 -17.888 1.00 93.88 285 GLU A N 1
ATOM 2205 C CA . GLU A 1 285 ? 35.699 -0.725 -17.096 1.00 93.88 285 GLU A CA 1
ATOM 2206 C C . GLU A 1 285 ? 36.096 -2.052 -16.434 1.00 93.88 285 GLU A C 1
ATOM 2208 O O . GLU A 1 285 ? 37.277 -2.415 -16.418 1.00 93.88 285 GLU A O 1
ATOM 2213 N N . HIS A 1 286 ? 35.123 -2.826 -15.949 1.00 93.31 286 HIS A N 1
ATOM 2214 C CA . HIS A 1 286 ? 35.360 -4.157 -15.400 1.00 93.31 286 HIS A CA 1
ATOM 2215 C C . HIS A 1 286 ? 35.899 -5.124 -16.465 1.00 93.31 286 HIS A C 1
ATOM 2217 O O . HIS A 1 286 ? 36.933 -5.760 -16.262 1.00 93.31 286 HIS A O 1
ATOM 2223 N N . VAL A 1 287 ? 35.263 -5.186 -17.638 1.00 94.44 287 VAL A N 1
ATOM 2224 C CA . VAL A 1 287 ? 35.729 -6.024 -18.756 1.00 94.44 287 VAL A CA 1
ATOM 2225 C C . VAL A 1 287 ? 37.098 -5.559 -19.258 1.00 94.44 287 VAL A C 1
ATOM 2227 O O . VAL A 1 287 ? 37.983 -6.382 -19.499 1.00 94.44 287 VAL A O 1
ATOM 2230 N N . HIS A 1 288 ? 37.307 -4.248 -19.376 1.00 94.50 288 HIS A N 1
ATOM 2231 C CA . HIS A 1 288 ? 38.567 -3.669 -19.828 1.00 94.50 288 HIS A CA 1
ATOM 2232 C C . HIS A 1 288 ? 39.715 -3.977 -18.858 1.00 94.50 288 HIS A C 1
ATOM 2234 O O . HIS A 1 288 ? 40.779 -4.425 -19.283 1.00 94.50 288 HIS A O 1
ATOM 2240 N N . SER A 1 289 ? 39.500 -3.808 -17.551 1.00 94.25 289 SER A N 1
ATOM 2241 C CA . SER A 1 289 ? 40.506 -4.126 -16.531 1.00 94.25 289 SER A CA 1
ATOM 2242 C C . SER A 1 289 ? 40.817 -5.626 -16.466 1.00 94.25 289 SER A C 1
ATOM 2244 O O . SER A 1 289 ? 41.991 -6.001 -16.395 1.00 94.25 289 SER A O 1
ATOM 2246 N N . ALA A 1 290 ? 39.807 -6.496 -16.576 1.00 94.19 290 ALA A N 1
ATOM 2247 C CA . ALA A 1 290 ? 39.998 -7.944 -16.657 1.00 94.19 290 ALA A CA 1
ATOM 2248 C C . ALA A 1 290 ? 40.810 -8.347 -17.901 1.00 94.19 290 ALA A C 1
ATOM 2250 O O . ALA A 1 290 ? 41.751 -9.141 -17.805 1.00 94.19 290 ALA A O 1
ATOM 2251 N N . PHE A 1 291 ? 40.505 -7.749 -19.058 1.00 95.00 291 PHE A N 1
ATOM 2252 C CA . PHE A 1 291 ? 41.258 -7.954 -20.294 1.00 95.00 291 PHE A CA 1
ATOM 2253 C C . PHE A 1 291 ? 42.721 -7.515 -20.155 1.00 95.00 291 PHE A C 1
ATOM 2255 O O . PHE A 1 291 ? 43.622 -8.290 -20.476 1.00 95.00 291 PHE A O 1
ATOM 2262 N N . LEU A 1 292 ? 42.976 -6.307 -19.638 1.00 93.88 292 LEU A N 1
ATOM 2263 C CA . LEU A 1 292 ? 44.337 -5.801 -19.429 1.00 93.88 292 LEU A CA 1
ATOM 2264 C C . LEU A 1 292 ? 45.129 -6.686 -18.463 1.00 93.88 292 LEU A C 1
ATOM 2266 O O . LEU A 1 292 ? 46.286 -7.007 -18.732 1.00 93.88 292 LEU A O 1
ATOM 2270 N N . THR A 1 293 ? 44.498 -7.132 -17.377 1.00 93.81 293 THR A N 1
ATOM 2271 C CA . THR A 1 293 ? 45.116 -8.040 -16.400 1.00 93.81 293 THR A CA 1
ATOM 2272 C C . THR A 1 293 ? 45.534 -9.341 -17.077 1.00 93.81 293 THR A C 1
ATOM 2274 O O . THR A 1 293 ? 46.688 -9.762 -16.970 1.00 93.81 293 THR A O 1
ATOM 2277 N N . ARG A 1 294 ? 44.635 -9.931 -17.872 1.00 92.06 294 ARG A N 1
ATOM 2278 C CA . ARG A 1 294 ? 44.917 -11.157 -18.618 1.00 92.06 294 ARG A CA 1
ATOM 2279 C C . ARG A 1 294 ? 46.013 -10.972 -19.668 1.00 92.06 294 ARG A C 1
ATOM 2281 O O . ARG A 1 294 ? 46.868 -11.843 -19.823 1.00 92.06 294 ARG A O 1
ATOM 2288 N N . ALA A 1 295 ? 46.017 -9.846 -20.377 1.00 90.50 295 ALA A N 1
ATOM 2289 C CA . ALA A 1 295 ? 47.054 -9.523 -21.351 1.00 90.50 295 ALA A CA 1
ATOM 2290 C C . ALA A 1 295 ? 48.437 -9.397 -20.683 1.00 90.50 295 ALA A C 1
ATOM 2292 O O . ALA A 1 295 ? 49.421 -9.931 -21.197 1.00 90.50 295 ALA A O 1
ATOM 2293 N N . ILE A 1 296 ? 48.510 -8.758 -19.508 1.00 91.06 296 ILE A N 1
ATOM 2294 C CA . ILE A 1 296 ? 49.742 -8.641 -18.712 1.00 91.06 296 ILE A CA 1
ATOM 2295 C C . ILE A 1 296 ? 50.232 -10.020 -18.245 1.00 91.06 296 ILE A C 1
ATOM 2297 O O . ILE A 1 296 ? 51.425 -10.307 -18.346 1.00 91.06 296 ILE A O 1
ATOM 2301 N N . GLU A 1 297 ? 49.341 -10.890 -17.761 1.00 91.31 297 GLU A N 1
ATOM 2302 C CA . GLU A 1 297 ? 49.690 -12.266 -17.373 1.00 91.31 297 GLU A CA 1
ATOM 2303 C C . GLU A 1 297 ? 50.271 -13.070 -18.537 1.00 91.31 297 GLU A C 1
ATOM 2305 O O . GLU A 1 297 ? 51.321 -13.698 -18.403 1.00 91.31 297 GLU A O 1
ATOM 2310 N N . LEU A 1 298 ? 49.608 -13.038 -19.694 1.00 90.38 298 LEU A N 1
ATOM 2311 C CA . LEU A 1 298 ? 50.049 -13.777 -20.874 1.00 90.38 298 LEU A CA 1
ATOM 2312 C C . LEU A 1 298 ? 51.388 -13.254 -21.406 1.00 90.38 298 LEU A C 1
ATOM 2314 O O . LEU A 1 298 ? 52.223 -14.052 -21.834 1.00 90.38 298 LEU A O 1
ATOM 2318 N N . ARG A 1 299 ? 51.636 -11.940 -21.311 1.00 88.31 299 ARG A N 1
ATOM 2319 C CA . ARG A 1 299 ? 52.946 -11.350 -21.617 1.00 88.31 299 ARG A CA 1
ATOM 2320 C C . ARG A 1 299 ? 54.033 -11.866 -20.670 1.00 88.31 299 ARG A C 1
ATOM 2322 O O . ARG A 1 299 ? 55.096 -12.260 -21.137 1.00 88.31 299 ARG A O 1
ATOM 2329 N N . LYS A 1 300 ? 53.771 -11.935 -19.357 1.00 88.38 300 LYS A N 1
ATOM 2330 C CA . LYS A 1 300 ? 54.715 -12.513 -18.374 1.00 88.38 300 LYS A CA 1
ATOM 2331 C C . LYS A 1 300 ? 55.020 -13.991 -18.643 1.00 88.38 300 LYS A C 1
ATOM 2333 O O . LYS A 1 300 ? 56.113 -14.448 -18.338 1.00 88.38 300 LYS A O 1
ATOM 2338 N N . GLN A 1 301 ? 54.070 -14.726 -19.218 1.00 89.25 301 GLN A N 1
ATOM 2339 C CA . GLN A 1 301 ? 54.228 -16.134 -19.599 1.00 89.25 301 GLN A CA 1
ATOM 2340 C C . GLN A 1 301 ? 54.902 -16.332 -20.971 1.00 89.25 301 GLN A C 1
ATOM 2342 O O . GLN A 1 301 ? 55.003 -17.470 -21.423 1.00 89.25 301 GLN A O 1
ATOM 2347 N N . GLY A 1 302 ? 55.314 -15.261 -21.665 1.00 84.44 302 GLY A N 1
ATOM 2348 C CA . GLY A 1 302 ? 55.893 -15.340 -23.014 1.00 84.44 302 GLY A CA 1
ATOM 2349 C C . GLY A 1 302 ? 54.900 -15.794 -24.093 1.00 84.44 302 GLY A C 1
ATOM 2350 O O . GLY A 1 302 ? 55.301 -16.234 -25.165 1.00 84.44 302 GLY A O 1
ATOM 2351 N N . ARG A 1 303 ? 53.594 -15.727 -23.805 1.00 79.38 303 ARG A N 1
ATOM 2352 C CA . ARG A 1 303 ? 52.502 -16.200 -24.674 1.00 79.38 303 ARG A CA 1
ATOM 2353 C C . ARG A 1 303 ? 51.820 -15.085 -25.462 1.00 79.38 303 ARG A C 1
ATOM 2355 O O . ARG A 1 303 ? 50.942 -15.368 -26.272 1.00 79.38 303 ARG A O 1
ATOM 2362 N N . LEU A 1 304 ? 52.185 -13.831 -25.209 1.00 65.75 304 LEU A N 1
ATOM 2363 C CA . LEU A 1 304 ? 51.677 -12.667 -25.927 1.00 65.75 304 LEU A CA 1
ATOM 2364 C C . LEU A 1 304 ? 52.859 -11.808 -26.380 1.00 65.75 304 LEU A C 1
ATOM 2366 O O . LEU A 1 304 ? 53.599 -11.309 -25.533 1.00 65.75 304 LEU A O 1
ATOM 2370 N N . PHE A 1 305 ? 52.976 -11.655 -27.704 1.00 63.31 305 PHE A N 1
ATOM 2371 C CA . PHE A 1 305 ? 54.126 -11.119 -28.446 1.00 63.31 305 PHE A CA 1
ATOM 2372 C C . PHE A 1 305 ? 55.400 -11.961 -28.250 1.00 63.31 305 PHE A C 1
ATOM 2374 O O . PHE A 1 305 ? 56.037 -11.918 -27.202 1.00 63.31 305 PHE A O 1
ATOM 2381 N N . ALA A 1 306 ? 55.745 -12.758 -29.268 1.00 55.94 306 ALA A N 1
ATOM 2382 C CA . ALA A 1 306 ? 57.080 -13.340 -29.387 1.00 55.94 306 ALA A CA 1
ATOM 2383 C C . ALA A 1 306 ? 58.086 -12.206 -29.650 1.00 55.94 306 ALA A C 1
ATOM 2385 O O . ALA A 1 306 ? 57.741 -11.256 -30.357 1.00 55.94 306 ALA A O 1
ATOM 2386 N N . ASN A 1 307 ? 59.278 -12.298 -29.051 1.00 52.94 307 ASN A N 1
ATOM 2387 C CA . ASN A 1 307 ? 60.411 -11.434 -29.404 1.00 52.94 307 ASN A CA 1
ATOM 2388 C C . ASN A 1 307 ? 60.753 -11.560 -30.890 1.00 52.94 307 ASN A C 1
ATOM 2390 O O . ASN A 1 307 ? 60.675 -12.702 -31.401 1.00 52.94 307 ASN A O 1
#

Secondary structure (DSSP, 8-state):
------SS--TT-EEEEEEEEEESTT---EEEEEEETT-GGGGT--HHHHHHHTTPPTT-EEEEEEEGGGS-HHHHHHTT-TT---SEEEEEEEEEEEEPPPPGGGS-HHHHHHHHHHHHHHHHHHHHTT-HHHHHHHHHHHHHHHTT-TTTS--TTS-GGG--HHHHHHHHHHHHHHHHHHHHHHHS-----S-S--PPPPHHHHHHHHHHHHHHHHTT-TT-HHHHHHHHHHHHHTT-HHHHHHHHHHHHHHHHHTT---HHHHHHHHHHHHHHHHHHHHHHHHHHHHHHHHHHHHHHTT-SS--